Protein AF-A0A091C0H1-F1 (afdb_monomer)

InterPro domains:
  IPR000281 Helix-turn-helix protein RpiR [PF01418] (1-72)
  IPR000281 Helix-turn-helix protein RpiR [PS51071] (1-77)
  IPR009057 Homedomain-like superfamily [SSF46689] (1-72)
  IPR035472 RpiR-like, SIS domain [cd05013] (116-172)
  IPR036388 Winged helix-like DNA-binding domain superfamily [G3DSA:1.10.10.10] (1-74)
  IPR046348 SIS domain superfamily [SSF53697] (95-166)
  IPR047640 HTH-type transcriptional regulator RpiR-like [PTHR30514] (1-173)

pLDDT: mean 91.97, std 4.8, range [71.25, 97.88]

Sequence (180 aa):
MNILFTIQHQRNKLPKAERKLAGWILEQPQKVIYMSAKALSEASNTSPATVVRLCYSLGLEGFTDLKLKLSASQPAIEGNLYTDIDPDESIQTMKQKLLLKMTDGLEKNGEKLEVEAVEKVVHLLESTDSIFTYGIGASGIVADDFAQKFLRIGKKVIYSKDYHLLTTAIVTNEAPAWVF

Structure (mmCIF, N/CA/C/O backbone):
data_AF-A0A091C0H1-F1
#
_entry.id   AF-A0A091C0H1-F1
#
loop_
_atom_site.group_PDB
_atom_site.id
_atom_site.type_symbol
_atom_site.label_atom_id
_atom_site.label_alt_id
_atom_site.label_comp_id
_atom_site.label_asym_id
_atom_site.label_entity_id
_atom_site.label_seq_id
_atom_site.pdbx_PDB_ins_code
_atom_site.Cartn_x
_atom_site.Cartn_y
_atom_site.Cartn_z
_atom_site.occupancy
_atom_site.B_iso_or_equiv
_atom_site.auth_seq_id
_atom_site.auth_comp_id
_atom_site.auth_asym_id
_atom_site.auth_atom_id
_atom_site.pdbx_PDB_model_num
ATOM 1 N N . MET A 1 1 ? -9.881 -7.524 0.308 1.00 71.25 1 MET A N 1
ATOM 2 C CA . MET A 1 1 ? -9.714 -6.263 1.084 1.00 71.25 1 MET A CA 1
ATOM 3 C C . MET A 1 1 ? -10.135 -6.378 2.554 1.00 71.25 1 MET A C 1
ATOM 5 O O . MET A 1 1 ? -11.316 -6.539 2.853 1.00 71.25 1 MET A O 1
ATOM 9 N N . ASN A 1 2 ? -9.196 -6.159 3.477 1.00 84.94 2 ASN A N 1
ATOM 10 C CA . ASN A 1 2 ? -9.464 -5.946 4.902 1.00 84.94 2 ASN A CA 1
ATOM 11 C C . ASN A 1 2 ? -9.736 -4.452 5.183 1.00 84.94 2 ASN A C 1
ATOM 13 O O . ASN A 1 2 ? -8.891 -3.580 4.945 1.00 84.94 2 ASN A O 1
ATOM 17 N N . ILE A 1 3 ? -10.933 -4.146 5.693 1.00 91.56 3 ILE A N 1
ATOM 18 C CA . ILE A 1 3 ? -11.405 -2.767 5.896 1.00 91.56 3 ILE A CA 1
ATOM 19 C C . ILE A 1 3 ? -10.617 -2.012 6.974 1.00 91.56 3 ILE A C 1
ATOM 21 O O . ILE A 1 3 ? -10.490 -0.791 6.898 1.00 91.56 3 ILE A O 1
ATOM 25 N N . LEU A 1 4 ? -10.021 -2.710 7.943 1.00 92.88 4 LEU A N 1
ATOM 26 C CA . LEU A 1 4 ? -9.275 -2.073 9.033 1.00 92.88 4 LEU A CA 1
ATOM 27 C C . LEU A 1 4 ? -7.994 -1.418 8.527 1.00 92.88 4 LEU A C 1
ATOM 29 O O . LEU A 1 4 ? -7.702 -0.286 8.909 1.00 92.88 4 LEU A O 1
ATOM 33 N N . PHE A 1 5 ? -7.290 -2.064 7.593 1.00 91.38 5 PHE A N 1
ATOM 34 C CA . PHE A 1 5 ? -6.132 -1.457 6.935 1.00 91.38 5 PHE A CA 1
ATOM 35 C C . PHE A 1 5 ? -6.523 -0.214 6.131 1.00 91.38 5 PHE A C 1
ATOM 37 O O . PHE A 1 5 ? -5.802 0.783 6.128 1.00 91.38 5 PHE A O 1
ATOM 44 N N . THR A 1 6 ? -7.686 -0.233 5.471 1.00 91.12 6 THR A N 1
ATOM 45 C CA . THR A 1 6 ? -8.194 0.938 4.740 1.00 91.12 6 THR A CA 1
ATOM 46 C C . THR A 1 6 ? -8.485 2.095 5.695 1.00 91.12 6 THR A C 1
ATOM 48 O O . THR A 1 6 ? -8.048 3.220 5.442 1.00 91.12 6 THR A O 1
ATOM 51 N N . ILE A 1 7 ? -9.141 1.818 6.828 1.00 93.94 7 ILE A N 1
ATOM 52 C CA . ILE A 1 7 ? -9.412 2.820 7.865 1.00 93.94 7 ILE A CA 1
ATOM 53 C C . ILE A 1 7 ? -8.099 3.386 8.424 1.00 93.94 7 ILE A C 1
ATOM 55 O O . ILE A 1 7 ? -7.962 4.605 8.494 1.00 93.94 7 ILE A O 1
ATOM 59 N N . GLN A 1 8 ? -7.114 2.545 8.764 1.00 91.81 8 GLN A N 1
ATOM 60 C CA . GLN A 1 8 ? -5.800 2.987 9.260 1.00 91.81 8 GLN A CA 1
ATOM 61 C C . GLN A 1 8 ? -5.085 3.907 8.265 1.00 91.81 8 GLN A C 1
ATOM 63 O O . GLN A 1 8 ? -4.666 5.006 8.633 1.00 91.81 8 GLN A O 1
ATOM 68 N N . HIS A 1 9 ? -4.990 3.492 7.000 1.00 89.75 9 HIS A N 1
ATOM 69 C CA . HIS A 1 9 ? -4.271 4.234 5.966 1.00 89.75 9 HIS A CA 1
ATOM 70 C C . HIS A 1 9 ? -4.926 5.587 5.643 1.00 89.75 9 HIS A C 1
ATOM 72 O O . HIS A 1 9 ? -4.243 6.583 5.397 1.00 89.75 9 HIS A O 1
ATOM 78 N N . GLN A 1 10 ? -6.260 5.651 5.643 1.00 92.56 10 GLN A N 1
ATOM 79 C CA . GLN A 1 10 ? -6.987 6.878 5.310 1.00 92.56 10 GLN A CA 1
ATOM 80 C C . GLN A 1 10 ? -7.226 7.796 6.516 1.00 92.56 10 GLN A C 1
ATOM 82 O O . GLN A 1 10 ? -7.479 8.984 6.318 1.00 92.56 10 GLN A O 1
ATOM 87 N N . ARG A 1 11 ? -7.092 7.302 7.757 1.00 93.06 11 ARG A N 1
ATOM 88 C CA . ARG A 1 11 ? -7.445 8.018 9.000 1.00 93.06 11 ARG A CA 1
ATOM 89 C C . ARG A 1 11 ? -6.951 9.463 9.045 1.00 93.06 11 ARG A C 1
ATOM 91 O O . ARG A 1 11 ? -7.699 10.377 9.390 1.00 93.06 11 ARG A O 1
ATOM 98 N N . ASN A 1 12 ? -5.690 9.680 8.679 1.00 91.25 12 ASN A N 1
ATOM 99 C CA . ASN A 1 12 ? -5.053 10.996 8.768 1.00 91.25 12 ASN A CA 1
ATOM 100 C C . ASN A 1 12 ? -5.543 11.977 7.690 1.00 91.25 12 ASN A C 1
ATOM 102 O O . ASN A 1 12 ? -5.408 13.185 7.865 1.00 91.25 12 ASN A O 1
ATOM 106 N N . LYS A 1 13 ? -6.160 11.473 6.616 1.00 94.12 13 LYS A N 1
ATOM 107 C CA . LYS A 1 13 ? -6.756 12.265 5.532 1.00 94.12 13 LYS A CA 1
ATOM 108 C C . LYS A 1 13 ? -8.230 12.606 5.790 1.00 94.12 13 LYS A C 1
ATOM 110 O O . LYS A 1 13 ? -8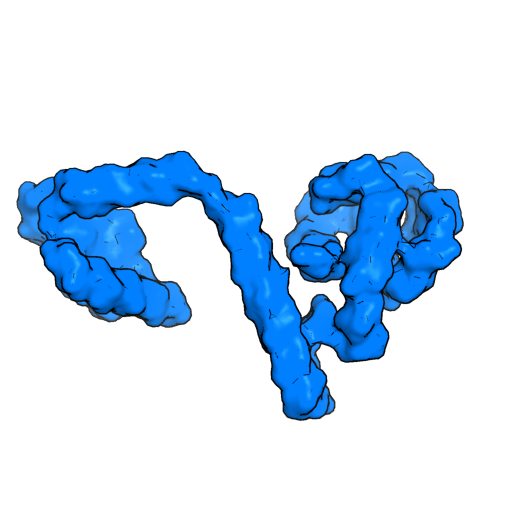.750 13.530 5.178 1.00 94.12 13 LYS A O 1
ATOM 115 N N . LEU A 1 14 ? -8.891 11.908 6.719 1.00 95.81 14 LEU A N 1
ATOM 116 C CA . LEU A 1 14 ? -10.306 12.127 7.040 1.00 95.81 14 LEU A CA 1
ATOM 117 C C . LEU A 1 14 ? -10.547 13.460 7.774 1.00 95.81 14 LEU A C 1
ATOM 119 O O . LEU A 1 14 ? -9.706 13.862 8.590 1.00 95.81 14 LEU A O 1
ATOM 123 N N . PRO A 1 15 ? -11.712 14.109 7.586 1.00 96.06 15 PRO A N 1
ATOM 124 C CA . PRO A 1 15 ? -12.161 15.232 8.411 1.00 96.06 15 PRO A CA 1
ATOM 125 C C . PRO A 1 15 ? -12.206 14.884 9.905 1.00 96.06 15 PRO A C 1
ATOM 127 O O . PRO A 1 15 ? -12.386 13.730 10.281 1.00 96.06 15 PRO A O 1
ATOM 130 N N . LYS A 1 16 ? -12.116 15.888 10.789 1.00 96.00 16 LYS A N 1
ATOM 131 C CA . LYS A 1 16 ? -12.000 15.696 12.253 1.00 96.00 16 LYS A CA 1
ATOM 132 C C . LYS A 1 16 ? -13.036 14.726 12.848 1.00 96.00 16 LYS A C 1
ATOM 134 O O . LYS A 1 16 ? -12.669 13.853 13.630 1.00 96.00 16 LYS A O 1
ATOM 139 N N . ALA A 1 17 ? -14.313 14.876 12.490 1.00 95.25 17 ALA A N 1
ATOM 140 C CA . ALA A 1 17 ? -15.393 14.042 13.026 1.00 95.25 17 ALA A CA 1
ATOM 141 C C . ALA A 1 17 ? -15.317 12.589 12.519 1.00 95.25 17 ALA A C 1
ATOM 143 O O . ALA A 1 17 ? -15.462 11.653 13.300 1.00 95.25 17 ALA A O 1
ATOM 144 N N . GLU A 1 18 ? -15.018 12.402 11.233 1.00 96.94 18 GLU A N 1
ATOM 145 C CA . GLU A 1 18 ? -14.831 11.084 10.616 1.00 96.94 18 GLU A CA 1
ATOM 146 C C . GLU A 1 18 ? -13.577 10.391 11.145 1.00 96.94 18 GLU A C 1
ATOM 148 O O . GLU A 1 18 ? -13.610 9.205 11.447 1.00 96.94 18 GLU A O 1
ATOM 153 N N . ARG A 1 19 ? -12.492 11.140 11.361 1.00 97.31 19 ARG A N 1
ATOM 154 C CA . ARG A 1 19 ? -11.257 10.645 11.976 1.00 97.31 19 ARG A CA 1
ATOM 155 C C . ARG A 1 19 ? -11.483 10.137 13.397 1.00 97.31 19 ARG A C 1
ATOM 157 O O . ARG A 1 19 ? -10.935 9.100 13.761 1.00 97.31 19 ARG A O 1
ATOM 164 N N . LYS A 1 20 ? -12.286 10.853 14.192 1.00 96.31 20 LYS A N 1
ATOM 165 C CA . LYS A 1 20 ? -12.667 10.432 15.549 1.00 96.31 20 LYS A CA 1
ATOM 166 C C . LYS A 1 20 ? -13.444 9.116 15.514 1.00 96.31 20 LYS A C 1
ATOM 168 O O . LYS A 1 20 ? -13.106 8.189 16.242 1.00 96.31 20 LYS A O 1
ATOM 173 N N . LEU A 1 21 ? -14.439 9.026 14.633 1.00 97.25 21 LEU A N 1
ATOM 174 C CA . LEU A 1 21 ? -15.215 7.806 14.435 1.00 97.25 21 LEU A CA 1
ATOM 175 C C . LEU A 1 21 ? -14.338 6.637 13.950 1.00 97.25 21 LEU A C 1
ATOM 177 O O . LEU A 1 21 ? -14.426 5.543 14.495 1.00 97.25 21 LEU A O 1
ATOM 181 N N . ALA A 1 22 ? -13.455 6.878 12.979 1.00 97.12 22 ALA A N 1
ATOM 182 C CA . ALA A 1 22 ? -12.489 5.902 12.484 1.00 97.12 22 ALA A CA 1
ATOM 183 C C . ALA A 1 22 ? -11.562 5.389 13.597 1.00 97.12 22 ALA A C 1
ATOM 185 O O . ALA A 1 22 ? -11.308 4.191 13.671 1.00 97.12 22 ALA A O 1
ATOM 186 N N . GLY A 1 23 ? -11.091 6.272 14.486 1.00 95.56 23 GLY A N 1
ATOM 187 C CA . GLY A 1 23 ? -10.309 5.888 15.665 1.00 95.56 23 GLY A CA 1
ATOM 188 C C . GLY A 1 23 ? -11.072 4.928 16.576 1.00 95.56 23 GLY A C 1
ATOM 189 O O . GLY A 1 23 ? -10.568 3.854 16.883 1.00 95.56 23 GLY A O 1
ATOM 190 N N . TRP A 1 24 ? -12.322 5.261 16.903 1.00 96.38 24 TRP A N 1
ATOM 191 C CA . TRP A 1 24 ? -13.170 4.406 17.737 1.00 96.38 24 TRP A CA 1
ATOM 192 C C . TRP A 1 24 ? -13.415 3.025 17.106 1.00 96.38 24 TRP A C 1
ATOM 194 O O . TRP A 1 24 ? -13.352 2.007 17.790 1.00 96.38 24 TRP A O 1
ATOM 204 N N . ILE A 1 25 ? -13.643 2.972 15.786 1.00 96.00 25 ILE A N 1
ATOM 205 C CA . ILE A 1 25 ? -13.803 1.705 15.054 1.00 96.00 25 ILE A CA 1
ATOM 206 C C . ILE A 1 25 ? -12.532 0.851 15.140 1.00 96.00 25 ILE A C 1
ATOM 208 O O . ILE A 1 25 ? -12.642 -0.353 15.330 1.00 96.00 25 ILE A O 1
ATOM 212 N N . LEU A 1 26 ? -11.340 1.446 15.019 1.00 93.69 26 LEU A N 1
ATOM 213 C CA . LEU A 1 26 ? -10.068 0.713 15.110 1.00 93.69 26 LEU A CA 1
ATOM 214 C C . LEU A 1 26 ? -9.779 0.184 16.520 1.00 93.69 26 LEU A C 1
ATOM 216 O O . LEU A 1 26 ? -9.158 -0.869 16.656 1.00 93.69 26 LEU A O 1
ATOM 220 N N . GLU A 1 27 ? -10.231 0.899 17.550 1.00 92.94 27 GLU A N 1
ATOM 221 C CA . GLU A 1 27 ? -10.105 0.484 18.950 1.00 92.94 27 GLU A CA 1
ATOM 222 C C . GLU A 1 27 ? -11.096 -0.624 19.323 1.00 92.94 27 GLU A C 1
ATOM 224 O O . GLU A 1 27 ? -10.793 -1.461 20.171 1.00 92.94 27 GLU A O 1
ATOM 229 N N . GLN A 1 28 ? -12.298 -0.623 18.735 1.00 92.69 28 GLN A N 1
ATOM 230 C CA . GLN A 1 28 ? -13.393 -1.525 19.112 1.00 92.69 28 GLN A CA 1
ATOM 231 C C . GLN A 1 28 ? -14.092 -2.187 17.902 1.00 92.69 28 GLN A C 1
ATOM 233 O O . GLN A 1 28 ? -15.328 -2.203 17.847 1.00 92.69 28 GLN A O 1
ATOM 238 N N . PRO A 1 29 ? -13.365 -2.787 16.937 1.00 92.75 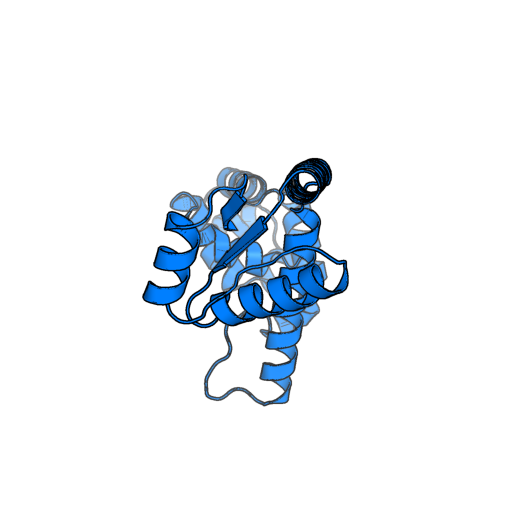29 PRO A N 1
ATOM 239 C CA . PRO A 1 29 ? -13.961 -3.249 15.678 1.00 92.75 29 PRO A CA 1
ATOM 240 C C . PRO A 1 29 ? -14.964 -4.394 15.867 1.00 92.75 29 PRO A C 1
ATOM 242 O O . PRO A 1 29 ? -15.993 -4.415 15.194 1.00 92.75 29 PRO A O 1
ATOM 245 N N . GLN A 1 30 ? -14.729 -5.283 16.844 1.00 91.62 30 GLN A N 1
ATOM 246 C CA . GLN A 1 30 ? -15.666 -6.345 17.253 1.00 91.62 30 GLN A CA 1
ATOM 247 C C . GLN A 1 30 ? -17.055 -5.793 17.601 1.00 91.62 30 GLN A C 1
ATOM 249 O O . GLN A 1 30 ? -18.077 -6.341 17.197 1.00 91.62 30 GLN A O 1
ATOM 254 N N . LYS A 1 31 ? -17.110 -4.685 18.354 1.00 93.75 31 LYS A N 1
ATOM 255 C CA . LYS A 1 31 ? -18.379 -4.118 18.834 1.00 93.75 31 LYS A CA 1
ATOM 256 C C . LYS A 1 31 ? -19.197 -3.541 17.687 1.00 93.75 31 LYS A C 1
ATOM 258 O O . LYS A 1 31 ? -20.413 -3.704 17.669 1.00 93.75 31 LYS A O 1
ATOM 263 N N . VAL A 1 32 ? -18.533 -2.913 16.715 1.00 95.19 32 VAL A N 1
ATOM 264 C CA . VAL A 1 32 ? -19.179 -2.241 15.575 1.00 95.19 32 VAL A CA 1
ATOM 265 C C . VAL A 1 32 ? -20.088 -3.192 14.792 1.00 95.19 32 VAL A C 1
ATOM 267 O O . VAL A 1 32 ? -21.167 -2.783 14.365 1.00 95.19 32 VAL A O 1
ATOM 270 N N . ILE A 1 33 ? -19.698 -4.463 14.658 1.00 93.44 33 ILE A N 1
ATOM 271 C CA . ILE A 1 33 ? -20.456 -5.499 13.937 1.00 93.44 33 ILE A CA 1
ATOM 272 C C . ILE A 1 33 ? -21.886 -5.635 14.492 1.00 93.44 33 ILE A C 1
ATOM 274 O O . ILE A 1 33 ? -22.848 -5.802 13.735 1.00 93.44 33 ILE A O 1
ATOM 278 N N . TYR A 1 34 ? -22.056 -5.467 15.802 1.00 93.81 34 TYR A N 1
ATOM 279 C CA . TYR A 1 34 ? -23.332 -5.639 16.500 1.00 93.81 34 TYR A CA 1
ATOM 280 C C . TYR A 1 34 ? -24.072 -4.322 16.778 1.00 93.81 34 TYR A C 1
ATOM 282 O O . TYR A 1 34 ? -25.176 -4.337 17.318 1.00 93.81 34 TYR A O 1
ATOM 290 N N . MET A 1 35 ? -23.508 -3.174 16.397 1.00 95.88 35 MET A N 1
ATOM 291 C CA . MET A 1 35 ? -24.102 -1.860 16.655 1.00 95.88 35 MET A CA 1
ATOM 292 C C . MET A 1 35 ? -25.007 -1.385 15.514 1.00 95.88 35 MET A C 1
ATOM 294 O O . MET A 1 35 ? -24.868 -1.781 14.355 1.00 95.88 35 MET A O 1
ATOM 298 N N . SER A 1 36 ? -25.928 -0.477 15.843 1.00 96.38 36 SER A N 1
ATOM 299 C CA . SER A 1 36 ? -26.615 0.367 14.861 1.00 96.38 36 SER A CA 1
ATOM 300 C C . SER A 1 36 ? -25.788 1.622 14.559 1.00 96.38 36 SER A C 1
ATOM 302 O O . SER A 1 36 ? -24.955 2.032 15.370 1.00 96.38 36 SER A O 1
ATOM 304 N N . ALA A 1 37 ? -26.050 2.288 13.428 1.00 95.44 37 ALA A N 1
ATOM 305 C CA . ALA A 1 37 ? -25.379 3.550 13.095 1.00 95.44 37 ALA A CA 1
ATOM 306 C C . ALA A 1 37 ? -25.596 4.623 14.181 1.00 95.44 37 ALA A C 1
ATOM 308 O O . ALA A 1 37 ? -24.686 5.390 14.489 1.00 95.44 37 ALA A O 1
ATOM 309 N N . LYS A 1 38 ? -26.782 4.635 14.808 1.00 96.75 38 LYS A N 1
ATOM 310 C CA . LYS A 1 38 ? -27.094 5.516 15.938 1.00 96.75 38 LYS A CA 1
ATOM 311 C C . LYS A 1 38 ? -26.207 5.202 17.146 1.00 96.75 38 LYS A C 1
ATOM 313 O O . LYS A 1 38 ? -25.499 6.092 17.607 1.00 96.75 38 LYS A O 1
ATOM 318 N N . ALA A 1 39 ? -26.171 3.943 17.584 1.00 97.12 39 ALA A N 1
ATOM 319 C CA . ALA A 1 39 ? -25.356 3.528 18.725 1.00 97.12 39 ALA A CA 1
ATOM 320 C C . ALA A 1 39 ? -23.861 3.808 18.494 1.00 97.12 39 ALA A C 1
ATOM 322 O O . ALA A 1 39 ? -23.163 4.268 19.393 1.00 97.12 39 ALA A O 1
ATOM 323 N N . LEU A 1 40 ? -23.363 3.573 17.275 1.00 97.25 40 LEU A N 1
ATOM 324 C CA . LEU A 1 40 ? -21.977 3.873 16.915 1.00 97.25 40 LEU A CA 1
ATOM 325 C C . LEU A 1 40 ? -21.690 5.379 16.961 1.00 97.25 40 LEU A C 1
ATOM 327 O O . LEU A 1 40 ? -20.642 5.802 17.456 1.00 97.25 40 LEU A O 1
ATOM 331 N N . SER A 1 41 ? -22.616 6.204 16.468 1.00 96.50 41 SER A N 1
ATOM 332 C CA . SER A 1 41 ? -22.464 7.657 16.537 1.00 96.50 41 SER A CA 1
ATOM 333 C C . SER A 1 41 ? -22.443 8.167 17.979 1.00 96.50 41 SER A C 1
ATOM 335 O O . SER A 1 41 ? -21.602 8.994 18.315 1.00 96.50 41 SER A O 1
ATOM 337 N N . GLU A 1 42 ? -23.274 7.606 18.857 1.00 96.75 42 GLU A N 1
ATOM 338 C CA . GLU A 1 42 ? -23.301 7.948 20.282 1.00 96.75 42 GLU A CA 1
ATOM 339 C C . GLU A 1 42 ? -21.997 7.530 20.976 1.00 96.75 42 GLU A C 1
ATOM 341 O O . GLU A 1 42 ? -21.354 8.354 21.625 1.00 96.75 42 GLU A O 1
ATOM 346 N N . ALA A 1 43 ? -21.542 6.291 20.763 1.00 95.81 43 ALA A N 1
ATOM 347 C CA . ALA A 1 43 ? -20.320 5.767 21.377 1.00 95.81 43 ALA A CA 1
ATOM 348 C C . ALA A 1 43 ? -19.048 6.506 20.927 1.00 95.81 43 ALA A C 1
ATOM 350 O O . ALA A 1 43 ? -18.128 6.714 21.717 1.00 95.81 43 ALA A O 1
ATOM 351 N N . SER A 1 44 ? -19.008 6.947 19.668 1.00 94.94 44 SER A N 1
ATOM 352 C CA . SER A 1 44 ? -17.919 7.772 19.130 1.00 94.94 44 SER A CA 1
ATOM 353 C C . SER A 1 44 ? -18.098 9.271 19.409 1.00 94.94 44 SER A C 1
ATOM 355 O O . SER A 1 44 ? -17.219 10.071 19.071 1.00 94.94 44 SER A O 1
ATOM 357 N N . ASN A 1 45 ? -19.213 9.676 20.030 1.00 95.50 45 ASN A N 1
ATOM 358 C CA . ASN A 1 45 ? -19.608 11.066 20.249 1.00 95.50 45 ASN A CA 1
ATOM 359 C C . ASN A 1 45 ? -19.492 11.884 18.940 1.00 95.50 45 ASN A C 1
ATOM 361 O O . ASN A 1 45 ? -18.705 12.833 18.817 1.00 95.50 45 ASN A O 1
ATOM 365 N N . THR A 1 46 ? -20.224 11.402 17.935 1.00 96.31 46 THR A N 1
ATOM 366 C CA . THR A 1 46 ? -20.435 11.964 16.596 1.00 96.31 46 THR A CA 1
ATOM 367 C C . THR A 1 46 ? -21.932 11.894 16.241 1.00 96.31 46 THR A C 1
ATOM 369 O O . THR A 1 46 ? -22.770 11.660 17.107 1.00 96.31 46 THR A O 1
ATOM 372 N N . SER A 1 47 ? -22.303 12.129 14.977 1.00 96.56 47 SER A N 1
ATOM 373 C CA . SER A 1 47 ? -23.698 12.064 14.512 1.00 96.56 47 SER A CA 1
ATOM 374 C C . SER A 1 47 ? -23.937 10.886 13.557 1.00 96.56 47 SER A C 1
ATOM 376 O O . SER A 1 47 ? -23.001 10.478 12.863 1.00 96.56 47 SER A O 1
ATOM 378 N N . PRO A 1 48 ? -25.176 10.373 13.421 1.00 96.00 48 PRO A N 1
ATOM 379 C CA . PRO A 1 48 ? -25.492 9.321 12.448 1.00 96.00 48 PRO A CA 1
ATOM 380 C C . PRO A 1 48 ? -25.098 9.692 11.008 1.00 96.00 48 PRO A C 1
ATOM 382 O O . PRO A 1 48 ? -24.575 8.865 10.266 1.00 96.00 48 PRO A O 1
ATOM 385 N N . ALA A 1 49 ? -25.246 10.968 10.637 1.00 96.12 49 ALA A N 1
ATOM 386 C CA . ALA A 1 49 ? -24.788 11.488 9.348 1.00 96.12 49 ALA A CA 1
ATOM 387 C C . ALA A 1 49 ? -23.262 11.383 9.169 1.00 96.12 49 ALA A C 1
ATOM 389 O O . ALA A 1 49 ? -22.774 11.217 8.057 1.00 96.12 49 ALA A O 1
ATOM 390 N N . THR A 1 50 ? -22.486 11.469 10.252 1.00 97.25 50 THR A N 1
ATOM 391 C CA . THR A 1 50 ? -21.028 11.274 10.215 1.00 97.25 50 THR A CA 1
ATOM 392 C C . THR A 1 50 ? -20.662 9.813 9.966 1.00 97.25 50 THR A C 1
ATOM 394 O O . THR A 1 50 ? -19.713 9.560 9.233 1.00 97.25 50 THR A O 1
ATOM 397 N N . VAL A 1 51 ? -21.437 8.858 10.494 1.00 97.50 51 VAL A N 1
ATOM 398 C CA . VAL A 1 51 ? -21.242 7.425 10.211 1.00 97.50 51 VAL A CA 1
ATOM 399 C C . VAL A 1 51 ? -21.421 7.133 8.728 1.00 97.50 51 VAL A C 1
ATOM 401 O O . VAL A 1 51 ? -20.566 6.497 8.117 1.00 97.50 51 VAL A O 1
ATOM 404 N N . VAL A 1 52 ? -22.495 7.653 8.134 1.00 96.38 52 VAL A N 1
ATOM 405 C CA . VAL A 1 52 ? -22.763 7.486 6.701 1.00 96.38 52 VAL A CA 1
ATOM 406 C C . VAL A 1 52 ? -21.673 8.149 5.854 1.00 96.38 52 VAL A C 1
ATOM 408 O O . VAL A 1 52 ? -21.141 7.512 4.950 1.00 96.38 52 VAL A O 1
ATOM 411 N N . ARG A 1 53 ? -21.281 9.390 6.177 1.00 96.62 53 ARG A N 1
ATOM 412 C CA . ARG A 1 53 ? -20.198 10.084 5.459 1.00 96.62 53 ARG A CA 1
ATOM 413 C C . ARG A 1 53 ? -18.872 9.339 5.537 1.00 96.62 53 ARG A C 1
ATOM 415 O O . ARG A 1 53 ? -18.242 9.174 4.504 1.00 96.62 53 ARG A O 1
ATOM 422 N N . LEU A 1 54 ? -18.493 8.828 6.712 1.00 97.88 54 LEU A N 1
ATOM 423 C CA . LEU A 1 54 ? -17.282 8.019 6.846 1.00 97.88 54 LEU A CA 1
ATOM 424 C C . LEU A 1 54 ? -17.318 6.801 5.914 1.00 97.88 54 LEU A C 1
ATOM 426 O O . LEU A 1 54 ? -16.307 6.504 5.289 1.00 97.88 54 LEU A O 1
ATOM 430 N N . CYS A 1 55 ? -18.455 6.105 5.807 1.00 96.94 55 CYS A N 1
ATOM 431 C CA . CYS A 1 55 ? -18.571 4.947 4.917 1.00 96.94 55 CYS A CA 1
ATOM 432 C C . CYS A 1 55 ? -18.247 5.337 3.468 1.00 96.94 55 CYS A C 1
ATOM 434 O O . CYS A 1 55 ? -17.396 4.704 2.850 1.00 96.94 55 CYS A O 1
ATOM 436 N N . TYR A 1 56 ? -18.826 6.431 2.971 1.00 95.75 56 TYR A N 1
ATOM 437 C CA . TYR A 1 56 ? -18.525 6.928 1.627 1.00 95.75 56 TYR A CA 1
ATOM 438 C C . TYR A 1 56 ? -17.079 7.407 1.472 1.00 95.75 56 TYR A C 1
ATOM 440 O O . TYR A 1 56 ? -16.443 7.091 0.471 1.00 95.75 56 TYR A O 1
ATOM 448 N N . SER A 1 57 ? -16.521 8.100 2.471 1.00 95.56 57 SER A N 1
ATOM 449 C CA . SER A 1 57 ? -15.107 8.501 2.473 1.00 95.56 57 SER A CA 1
ATOM 450 C C . SER A 1 57 ? -14.160 7.301 2.362 1.00 95.56 57 SER A C 1
ATOM 452 O O . SER A 1 57 ? -13.090 7.421 1.774 1.00 95.56 57 SER A O 1
ATOM 454 N N . LEU A 1 58 ? -14.558 6.141 2.896 1.00 93.94 58 LEU A N 1
ATOM 455 C CA . LEU A 1 58 ? -13.817 4.879 2.815 1.00 93.94 58 LEU A CA 1
ATOM 456 C C . LEU A 1 58 ? -14.088 4.086 1.521 1.00 93.94 58 LEU A C 1
ATOM 458 O O . LEU A 1 58 ? -13.524 3.003 1.360 1.00 93.94 58 LEU A O 1
ATOM 462 N N . GLY A 1 59 ? -14.930 4.598 0.616 1.00 92.12 59 GLY A N 1
ATOM 463 C CA . GLY A 1 59 ? -15.321 3.923 -0.626 1.00 92.12 59 GLY A CA 1
ATOM 464 C C . GLY A 1 59 ? -16.357 2.811 -0.437 1.00 92.12 59 GLY A C 1
ATOM 465 O O . GLY A 1 59 ? -16.390 1.873 -1.225 1.00 92.12 59 GLY A O 1
ATOM 466 N N . LEU A 1 60 ? -17.160 2.879 0.627 1.00 95.00 60 LEU A N 1
ATOM 467 C CA . LEU A 1 60 ? -18.218 1.914 0.933 1.00 95.00 60 LEU A CA 1
ATOM 468 C C . LEU A 1 60 ? -19.587 2.437 0.504 1.00 95.00 60 LEU A C 1
ATOM 470 O O . LEU A 1 60 ? -19.823 3.645 0.479 1.00 95.00 60 LEU A O 1
ATOM 474 N N . GLU A 1 61 ? -20.527 1.521 0.286 1.00 93.94 61 GLU A N 1
ATOM 475 C CA . GLU A 1 61 ? -21.911 1.862 -0.083 1.00 93.94 61 GLU A CA 1
ATOM 476 C C . GLU A 1 61 ? -22.758 2.329 1.115 1.00 93.94 61 GLU A C 1
ATOM 478 O O . GLU A 1 61 ? -23.843 2.886 0.958 1.00 93.94 61 GLU A O 1
ATOM 483 N N . GLY A 1 62 ? -22.274 2.110 2.341 1.00 95.38 62 GLY A N 1
ATOM 484 C CA . GLY A 1 62 ? -22.945 2.546 3.560 1.00 95.38 62 GLY A CA 1
ATOM 485 C C . GLY A 1 62 ? -22.553 1.736 4.793 1.00 95.38 62 GLY A C 1
ATOM 486 O O . GLY A 1 62 ? -21.611 0.944 4.785 1.00 95.38 62 GLY A O 1
ATOM 487 N N . PHE A 1 63 ? -23.305 1.924 5.883 1.00 96.12 63 PHE A N 1
ATOM 488 C CA . PHE A 1 63 ? -22.986 1.301 7.173 1.00 96.12 63 PHE A CA 1
ATOM 489 C C . PHE A 1 63 ? -23.157 -0.227 7.174 1.00 96.12 63 PHE A C 1
ATOM 491 O O . PHE A 1 63 ? -22.416 -0.936 7.853 1.00 96.12 63 PHE A O 1
ATOM 498 N N . THR A 1 64 ? -24.106 -0.752 6.397 1.00 95.38 64 THR A N 1
ATOM 499 C CA . THR A 1 64 ? -24.290 -2.203 6.249 1.00 95.38 64 THR A CA 1
ATOM 500 C C . THR A 1 64 ? -23.084 -2.851 5.568 1.00 95.38 64 THR A C 1
ATOM 502 O O . THR A 1 64 ? -22.611 -3.881 6.041 1.00 95.38 64 THR A O 1
ATOM 505 N N . ASP A 1 65 ? -22.542 -2.220 4.523 1.00 95.75 65 ASP A N 1
ATOM 506 C CA . ASP A 1 65 ? -21.328 -2.687 3.842 1.00 95.75 65 ASP A CA 1
ATOM 507 C C . ASP A 1 65 ? -20.108 -2.635 4.782 1.00 95.75 65 ASP A C 1
ATOM 509 O O . ASP A 1 65 ? -19.362 -3.608 4.899 1.00 95.75 65 ASP A O 1
ATOM 513 N N . LEU A 1 66 ? -19.973 -1.568 5.585 1.00 95.94 66 LEU A N 1
ATOM 514 C CA . LEU A 1 66 ? -18.953 -1.506 6.642 1.00 95.94 66 LEU A CA 1
ATOM 515 C C . LEU A 1 66 ? -19.041 -2.709 7.595 1.00 95.94 66 LEU A C 1
ATOM 517 O O . LEU A 1 66 ? -18.029 -3.358 7.865 1.00 95.94 66 LEU A O 1
ATOM 521 N N . LYS A 1 67 ? -20.241 -3.030 8.091 1.00 95.44 67 LYS A N 1
ATOM 522 C CA . LYS A 1 67 ? -20.452 -4.190 8.968 1.00 95.44 67 LYS A CA 1
ATOM 523 C C . LYS A 1 67 ? -20.100 -5.510 8.287 1.00 95.44 67 LYS A C 1
ATOM 525 O O . LYS A 1 67 ? -19.493 -6.367 8.927 1.00 95.44 67 LYS A O 1
ATOM 530 N N . LEU A 1 68 ? -20.465 -5.677 7.017 1.00 94.81 68 LEU A N 1
ATOM 531 C CA . LEU A 1 68 ? -20.165 -6.883 6.249 1.00 94.81 68 LEU A CA 1
ATOM 532 C C . LEU A 1 68 ? -18.651 -7.082 6.112 1.00 94.81 68 LEU A C 1
ATOM 534 O O . LEU A 1 68 ? -18.140 -8.151 6.441 1.00 94.81 68 LEU A O 1
ATOM 538 N N . LYS A 1 69 ? -17.914 -6.035 5.717 1.00 93.88 69 LYS A N 1
ATOM 539 C CA . LYS A 1 69 ? -16.450 -6.102 5.584 1.00 93.88 69 LYS A CA 1
ATOM 540 C C . LYS A 1 69 ? -15.739 -6.305 6.927 1.00 93.88 69 LYS A C 1
ATOM 542 O O . LYS A 1 69 ? -14.730 -7.010 6.979 1.00 93.88 69 LYS A O 1
ATOM 547 N N . LEU A 1 70 ? -16.257 -5.730 8.016 1.00 93.50 70 LEU A N 1
ATOM 548 C CA . LEU A 1 70 ? -15.749 -5.989 9.371 1.00 93.50 70 LEU A CA 1
ATOM 549 C C . LEU A 1 70 ? -15.984 -7.443 9.792 1.00 93.50 70 LEU A C 1
ATOM 551 O O . LEU A 1 70 ? -15.065 -8.074 10.303 1.00 93.50 70 LEU A O 1
ATOM 555 N N . SER A 1 71 ? -17.165 -7.992 9.503 1.00 92.56 71 SER A N 1
ATOM 556 C CA . SER A 1 71 ? -17.497 -9.397 9.787 1.00 92.56 71 SER A CA 1
ATOM 557 C C . SER A 1 71 ? -16.606 -10.357 8.995 1.00 92.56 71 SER A C 1
ATOM 559 O O . SER A 1 71 ? -16.092 -11.324 9.544 1.00 92.56 71 SER A O 1
ATOM 561 N N . ALA A 1 72 ? -16.333 -10.058 7.721 1.00 89.62 72 ALA A N 1
ATOM 562 C CA . ALA A 1 72 ? -15.386 -10.829 6.912 1.00 89.62 72 ALA A CA 1
ATOM 563 C C . ALA A 1 72 ? -13.944 -10.763 7.456 1.00 89.62 72 ALA A C 1
ATOM 565 O O . ALA A 1 72 ? -13.156 -11.683 7.253 1.00 89.62 72 ALA A O 1
ATOM 566 N N . SER A 1 73 ? -13.604 -9.692 8.179 1.00 87.00 73 SER A N 1
ATOM 567 C CA . SER A 1 73 ? -12.292 -9.494 8.809 1.00 87.00 73 SER A CA 1
ATOM 568 C C . SER A 1 73 ? -12.221 -10.049 10.240 1.00 87.00 73 SER A C 1
ATOM 570 O O . SER A 1 73 ? -11.200 -9.881 10.905 1.00 87.00 73 SER A O 1
ATOM 572 N N . GLN A 1 74 ? -13.272 -10.715 10.731 1.00 86.00 74 GLN A N 1
ATOM 573 C CA . GLN A 1 74 ? -13.387 -11.169 12.119 1.00 86.00 74 GLN A CA 1
ATOM 574 C C . GLN A 1 74 ? -12.220 -12.053 12.601 1.00 86.00 74 GLN A C 1
ATOM 576 O O . GLN A 1 74 ? -11.677 -11.740 13.661 1.00 86.00 74 GLN A O 1
ATOM 581 N N . PRO A 1 75 ? -11.726 -13.053 11.842 1.00 83.31 75 PRO A N 1
ATOM 582 C CA . PRO A 1 75 ? -10.567 -13.840 12.278 1.00 83.31 75 PRO A CA 1
ATOM 583 C C . PRO A 1 75 ? -9.311 -12.983 12.493 1.00 83.31 75 PRO A C 1
ATOM 585 O O . PRO A 1 75 ? -8.553 -13.188 13.440 1.00 83.31 75 PRO A O 1
ATOM 588 N N . ALA A 1 76 ? -9.105 -11.977 11.636 1.00 80.81 76 ALA A N 1
ATOM 589 C CA . ALA A 1 76 ? -8.006 -11.031 11.787 1.00 80.81 76 ALA A CA 1
ATOM 590 C C . ALA A 1 76 ? -8.211 -10.103 12.990 1.00 80.81 76 ALA A C 1
ATOM 592 O O . ALA A 1 76 ? -7.236 -9.719 13.630 1.00 80.81 76 ALA A O 1
ATOM 593 N N . ILE A 1 77 ? -9.459 -9.752 13.308 1.00 82.44 77 ILE A N 1
ATOM 594 C CA . ILE A 1 77 ? -9.790 -8.950 14.485 1.00 82.44 77 ILE A CA 1
ATOM 595 C C . ILE A 1 77 ? -9.507 -9.726 15.775 1.00 82.44 77 ILE A C 1
ATOM 597 O O . ILE A 1 77 ? -8.874 -9.188 16.678 1.00 82.44 77 ILE A O 1
ATOM 601 N N . GLU A 1 78 ? -9.959 -10.977 15.865 1.00 82.69 78 GLU A N 1
ATOM 602 C CA . GLU A 1 78 ? -9.785 -11.830 17.050 1.00 82.69 78 GLU A CA 1
ATOM 603 C C . GLU A 1 78 ? -8.311 -12.094 17.355 1.00 82.69 78 GLU A C 1
ATOM 605 O O . GLU A 1 78 ? -7.904 -12.049 18.513 1.00 82.69 78 GLU A O 1
ATOM 610 N N . GLY A 1 79 ? -7.495 -12.292 16.317 1.00 80.38 79 GLY A N 1
ATOM 611 C CA . GLY A 1 79 ? -6.047 -12.446 16.457 1.00 80.38 79 GLY A CA 1
ATOM 612 C C . GLY A 1 79 ? -5.259 -11.135 16.547 1.00 80.38 79 GLY A C 1
ATOM 613 O O . GLY A 1 79 ? -4.033 -11.191 16.545 1.00 80.38 79 GLY A O 1
ATOM 614 N N . ASN A 1 80 ? -5.919 -9.967 16.563 1.00 82.56 80 ASN A N 1
ATOM 615 C CA . ASN A 1 80 ? -5.277 -8.647 16.480 1.00 82.56 80 ASN A CA 1
ATOM 616 C C . ASN A 1 80 ? -4.251 -8.540 15.327 1.00 82.56 80 ASN A C 1
ATOM 618 O O . ASN A 1 80 ? -3.190 -7.935 15.453 1.00 82.56 80 ASN A O 1
ATOM 622 N N . LEU A 1 81 ? -4.541 -9.167 14.184 1.00 86.12 81 LEU A N 1
ATOM 623 C CA . LEU A 1 81 ? -3.596 -9.332 13.072 1.00 86.12 81 LEU A CA 1
ATOM 624 C C . LEU A 1 81 ? -3.508 -8.104 12.150 1.00 86.12 81 LEU A C 1
ATOM 626 O O . LEU A 1 81 ? -2.686 -8.062 11.238 1.00 86.12 81 LEU A O 1
ATOM 630 N N . TYR A 1 82 ? -4.368 -7.110 12.359 1.00 82.81 82 TYR A N 1
ATOM 631 C CA . TYR A 1 82 ? -4.470 -5.903 11.536 1.00 82.81 82 TYR A CA 1
ATOM 632 C C . TYR A 1 82 ? -3.619 -4.732 12.063 1.00 82.81 82 TYR A C 1
ATOM 634 O O . TYR A 1 82 ? -3.696 -3.621 11.539 1.00 82.81 82 TYR A O 1
ATOM 642 N N . THR A 1 83 ? -2.833 -4.944 13.116 1.00 85.88 83 THR A N 1
ATOM 643 C CA . THR A 1 83 ? -1.906 -3.954 13.681 1.00 85.88 83 THR A CA 1
ATOM 644 C C . THR A 1 83 ? -0.479 -4.166 13.170 1.00 85.88 83 THR A C 1
ATOM 646 O O . THR A 1 83 ? -0.187 -5.109 12.424 1.00 85.88 83 THR A O 1
ATOM 649 N N . ASP A 1 84 ? 0.423 -3.249 13.520 1.00 86.44 84 ASP A N 1
ATOM 650 C CA . ASP A 1 84 ? 1.855 -3.445 13.303 1.00 86.44 84 ASP A CA 1
ATOM 651 C C . ASP A 1 84 ? 2.416 -4.568 14.173 1.00 86.44 84 ASP A C 1
ATOM 653 O O . ASP A 1 84 ? 1.744 -5.063 15.073 1.00 86.44 84 ASP A O 1
ATOM 657 N N . ILE A 1 85 ? 3.606 -5.049 13.813 1.00 88.88 85 ILE A N 1
ATOM 658 C CA . ILE A 1 85 ? 4.281 -6.103 14.568 1.00 88.88 85 ILE A CA 1
ATOM 659 C C . ILE A 1 85 ? 4.933 -5.451 15.782 1.00 88.88 85 ILE A C 1
ATOM 661 O O . ILE A 1 85 ? 5.764 -4.557 15.606 1.00 88.88 85 ILE A O 1
ATOM 665 N N . ASP A 1 86 ? 4.563 -5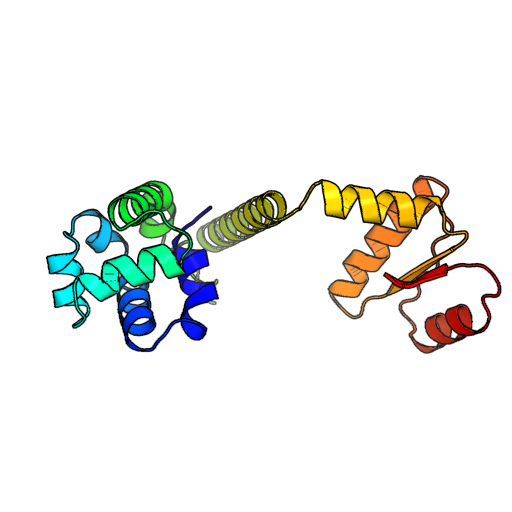.898 16.979 1.00 89.50 86 ASP A N 1
ATOM 666 C CA . ASP A 1 86 ? 5.166 -5.419 18.224 1.00 89.50 86 ASP A CA 1
ATOM 667 C C . ASP A 1 86 ? 6.414 -6.258 18.584 1.00 89.50 86 ASP A C 1
ATOM 669 O O . ASP A 1 86 ? 6.487 -7.436 18.220 1.00 89.50 86 ASP A O 1
ATOM 673 N N . PRO A 1 87 ? 7.409 -5.689 19.299 1.00 86.88 87 PRO A N 1
ATOM 674 C CA . PRO A 1 87 ? 8.678 -6.372 19.588 1.00 86.88 87 PRO A CA 1
ATOM 675 C C . PRO A 1 87 ? 8.548 -7.714 20.323 1.00 86.88 87 PRO A C 1
ATOM 677 O O . PRO A 1 87 ? 9.379 -8.597 20.124 1.00 86.88 87 PRO A O 1
ATOM 680 N N . ASP A 1 88 ? 7.507 -7.872 21.143 1.00 90.62 88 ASP A N 1
ATOM 681 C CA . ASP A 1 88 ? 7.317 -9.025 22.031 1.00 90.62 88 ASP A CA 1
ATOM 682 C C . ASP A 1 88 ? 6.287 -10.043 21.501 1.00 90.62 88 ASP A C 1
ATOM 684 O O . ASP A 1 88 ? 5.825 -10.925 22.232 1.00 90.62 88 ASP A O 1
ATOM 688 N N . GLU A 1 89 ? 5.886 -9.943 20.230 1.00 91.69 89 GLU A N 1
ATOM 689 C CA . GLU A 1 89 ? 4.918 -10.876 19.649 1.00 91.69 89 GLU A CA 1
ATOM 690 C C . GLU A 1 89 ? 5.516 -12.248 19.334 1.00 91.69 89 GLU A C 1
ATOM 692 O O . GLU A 1 89 ? 6.671 -12.400 18.938 1.00 91.69 89 GLU A O 1
ATOM 697 N N . SER A 1 90 ? 4.682 -13.287 19.441 1.00 93.88 90 SER A N 1
ATOM 698 C CA . SER A 1 90 ? 5.091 -14.639 19.060 1.00 93.88 90 SER A CA 1
ATOM 699 C C . SER A 1 90 ? 5.426 -14.724 17.564 1.00 93.88 90 SER A C 1
ATOM 701 O O . SER A 1 90 ? 4.780 -14.086 16.729 1.00 93.88 90 SER A O 1
ATOM 703 N N . ILE A 1 91 ? 6.365 -15.603 17.191 1.00 93.44 91 ILE A N 1
ATOM 704 C CA . ILE A 1 91 ? 6.702 -15.878 15.779 1.00 93.44 91 ILE A CA 1
ATOM 705 C C . ILE A 1 91 ? 5.458 -16.272 14.969 1.00 93.44 91 ILE A C 1
ATOM 707 O O . ILE A 1 91 ? 5.322 -15.896 13.804 1.00 93.44 91 ILE A O 1
ATOM 711 N N . GLN A 1 92 ? 4.523 -17.003 15.582 1.00 92.12 92 GLN A N 1
ATOM 712 C CA . GLN A 1 92 ? 3.267 -17.380 14.941 1.00 92.12 92 GLN A CA 1
ATOM 713 C C . GLN A 1 92 ? 2.416 -16.151 14.593 1.00 92.12 92 GLN A C 1
ATOM 715 O O . GLN A 1 92 ? 1.946 -16.054 13.457 1.00 92.12 92 GLN A O 1
ATOM 720 N N . THR A 1 93 ? 2.264 -15.214 15.531 1.00 90.88 93 THR A N 1
ATOM 721 C CA . THR A 1 93 ? 1.537 -13.953 15.328 1.00 90.88 93 THR A CA 1
ATOM 722 C C . THR A 1 93 ? 2.220 -13.099 14.264 1.00 90.88 93 THR A C 1
ATOM 724 O O . THR A 1 93 ? 1.566 -12.667 13.317 1.00 90.88 93 THR A O 1
ATOM 727 N N . MET A 1 94 ? 3.546 -12.936 14.348 1.00 91.88 94 MET A N 1
ATOM 728 C CA . MET A 1 94 ? 4.328 -12.177 13.364 1.00 91.88 94 MET A CA 1
ATOM 729 C C . MET A 1 94 ? 4.143 -12.726 11.947 1.00 91.88 94 MET A C 1
ATOM 731 O O . MET A 1 94 ? 3.857 -11.974 11.015 1.00 91.88 94 MET A O 1
ATOM 735 N N . LYS A 1 95 ? 4.229 -14.054 11.781 1.00 93.50 95 LYS A N 1
ATOM 736 C CA . LYS A 1 95 ? 3.992 -14.732 10.499 1.00 93.50 95 LYS A CA 1
ATOM 737 C C . LYS A 1 95 ? 2.596 -14.427 9.950 1.00 93.50 95 LYS A C 1
ATOM 739 O O . LYS A 1 95 ? 2.455 -14.125 8.768 1.00 93.50 95 LYS A O 1
ATOM 744 N N . GLN A 1 96 ? 1.568 -14.522 10.792 1.00 92.38 96 GLN A N 1
ATOM 745 C CA . GLN A 1 96 ? 0.183 -14.274 10.389 1.00 92.38 96 GLN A CA 1
ATOM 746 C C . GLN A 1 96 ? -0.050 -12.807 10.004 1.00 92.38 96 GLN A C 1
ATOM 748 O O . GLN A 1 96 ? -0.672 -12.551 8.975 1.00 92.38 96 GLN A O 1
ATOM 753 N N . LYS A 1 97 ? 0.500 -11.855 10.770 1.00 92.81 97 LYS A N 1
ATOM 754 C CA . LYS A 1 97 ? 0.449 -10.419 10.454 1.00 92.81 97 LYS A CA 1
ATOM 755 C C . LYS A 1 97 ? 1.126 -10.098 9.125 1.00 92.81 97 LYS A C 1
ATOM 757 O O . LYS A 1 97 ? 0.540 -9.403 8.298 1.00 92.81 97 LYS A O 1
ATOM 762 N N . LEU A 1 98 ? 2.335 -10.621 8.900 1.00 92.12 98 LEU A N 1
ATOM 763 C CA . LEU A 1 98 ? 3.066 -10.424 7.644 1.00 92.12 98 LEU A CA 1
ATOM 764 C C . LEU A 1 98 ? 2.280 -10.960 6.452 1.00 92.12 98 LEU A C 1
ATOM 766 O O . LEU A 1 98 ? 2.080 -10.230 5.484 1.00 92.12 98 LEU A O 1
ATOM 770 N N . LEU A 1 99 ? 1.794 -12.201 6.545 1.00 92.19 99 LEU A N 1
ATOM 771 C CA . LEU A 1 99 ? 1.010 -12.816 5.478 1.00 92.19 99 LEU A CA 1
ATOM 772 C C . LEU A 1 99 ? -0.245 -11.994 5.170 1.00 92.19 99 LEU A C 1
ATOM 774 O O . LEU A 1 99 ? -0.492 -11.669 4.014 1.00 92.19 99 LEU A O 1
ATOM 778 N N . LEU A 1 100 ? -1.004 -11.610 6.199 1.00 91.19 100 LEU A N 1
ATOM 779 C CA . LEU A 1 100 ? -2.226 -10.830 6.027 1.00 91.19 100 LEU A CA 1
ATOM 780 C C . LEU A 1 100 ? -1.950 -9.476 5.352 1.00 91.19 100 LEU A C 1
ATOM 782 O O . LEU A 1 100 ? -2.672 -9.098 4.431 1.00 91.19 100 LEU A O 1
ATOM 786 N N . LYS A 1 101 ? -0.900 -8.764 5.779 1.00 90.19 101 LYS A N 1
ATOM 787 C CA . LYS A 1 101 ? -0.502 -7.477 5.187 1.00 90.19 101 LYS A CA 1
ATOM 788 C C . LYS A 1 101 ? -0.043 -7.616 3.738 1.00 90.19 101 LYS A C 1
ATOM 790 O O . LYS A 1 101 ? -0.414 -6.790 2.909 1.00 90.19 101 LYS A O 1
ATOM 795 N N . MET A 1 102 ? 0.753 -8.641 3.430 1.00 91.75 102 MET A N 1
ATOM 796 C CA . MET A 1 102 ? 1.218 -8.895 2.065 1.00 91.75 102 MET A CA 1
ATOM 797 C C . MET A 1 102 ? 0.048 -9.225 1.140 1.00 91.75 102 MET A C 1
ATOM 7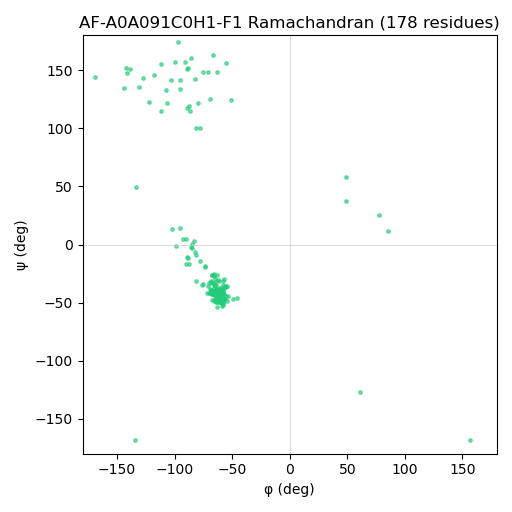99 O O . MET A 1 102 ? -0.066 -8.615 0.081 1.00 91.75 102 MET A O 1
ATOM 803 N N . THR A 1 103 ? -0.848 -10.125 1.551 1.00 91.94 103 THR A N 1
ATOM 804 C CA . THR A 1 103 ? -2.018 -10.502 0.749 1.00 91.94 103 THR A CA 1
ATOM 805 C C . THR A 1 103 ? -2.953 -9.315 0.521 1.00 91.94 103 THR A C 1
ATOM 807 O O . THR A 1 103 ? -3.313 -9.053 -0.622 1.00 91.94 103 THR A O 1
ATOM 810 N N . ASP A 1 104 ? -3.286 -8.538 1.561 1.00 89.88 104 ASP A N 1
ATOM 811 C CA . ASP A 1 104 ? -4.137 -7.347 1.398 1.00 89.88 104 ASP A CA 1
ATOM 812 C C . ASP A 1 104 ? -3.485 -6.293 0.490 1.00 89.88 104 ASP A C 1
ATOM 814 O O . ASP A 1 104 ? -4.164 -5.684 -0.337 1.00 89.88 104 ASP A O 1
ATOM 818 N N . GLY A 1 105 ? -2.166 -6.101 0.604 1.00 89.44 105 GLY A N 1
ATOM 819 C CA . GLY A 1 105 ? -1.413 -5.213 -0.278 1.00 89.44 105 GLY A CA 1
ATOM 820 C C . GLY A 1 105 ? -1.451 -5.664 -1.739 1.00 89.44 105 GLY A C 1
ATOM 821 O O . GLY A 1 105 ? -1.686 -4.843 -2.623 1.00 89.44 105 GLY A O 1
ATOM 822 N N . LEU A 1 106 ? -1.265 -6.961 -1.999 1.00 92.00 106 LEU A N 1
ATOM 823 C CA . LEU A 1 106 ? -1.325 -7.530 -3.347 1.00 92.00 106 LEU A CA 1
ATOM 824 C C . LEU A 1 106 ? -2.727 -7.414 -3.956 1.00 92.00 106 LEU A C 1
ATOM 826 O O . LEU A 1 106 ? -2.845 -6.955 -5.089 1.00 92.00 106 LEU A O 1
ATOM 830 N N . GLU A 1 107 ? -3.775 -7.759 -3.203 1.00 90.75 107 GLU A N 1
ATOM 831 C CA . GLU A 1 107 ? -5.170 -7.618 -3.644 1.00 90.75 107 GLU A CA 1
ATOM 832 C C . GLU A 1 107 ? -5.491 -6.165 -4.010 1.00 90.75 107 GLU A C 1
ATOM 834 O O . GLU A 1 107 ? -5.936 -5.890 -5.121 1.00 90.75 107 GLU A O 1
ATOM 839 N N . LYS A 1 108 ? -5.193 -5.215 -3.113 1.00 86.62 108 LYS A N 1
ATOM 840 C CA . LYS A 1 108 ? -5.466 -3.786 -3.338 1.00 86.62 108 LYS A CA 1
ATOM 841 C C . LYS A 1 108 ? -4.691 -3.211 -4.512 1.00 86.62 108 LYS A C 1
ATOM 843 O O . LYS A 1 108 ? -5.201 -2.342 -5.215 1.00 86.62 108 LYS A O 1
ATOM 848 N N . ASN A 1 109 ? -3.443 -3.634 -4.690 1.00 89.38 109 ASN A N 1
ATOM 849 C CA . ASN A 1 109 ? -2.645 -3.194 -5.826 1.00 89.38 109 ASN A CA 1
ATOM 850 C C . ASN A 1 109 ? -3.211 -3.760 -7.131 1.00 89.38 109 ASN A C 1
ATOM 852 O O . ASN A 1 109 ? -3.276 -3.024 -8.108 1.00 89.38 109 ASN A O 1
ATOM 856 N N . GLY A 1 110 ? -3.673 -5.015 -7.129 1.00 91.94 110 GLY A N 1
ATOM 857 C CA . GLY A 1 110 ? -4.359 -5.625 -8.267 1.00 91.94 110 GLY A CA 1
ATOM 858 C C . GLY A 1 110 ? -5.664 -4.913 -8.627 1.00 91.94 110 GLY A C 1
ATOM 859 O O . GLY A 1 110 ? -5.872 -4.594 -9.789 1.00 91.94 110 GLY A O 1
ATOM 860 N N . GLU A 1 111 ? -6.504 -4.587 -7.639 1.00 89.19 111 GLU A N 1
ATOM 861 C CA . GLU A 1 111 ? -7.769 -3.857 -7.844 1.00 89.19 111 GLU A CA 1
ATOM 862 C C . GLU A 1 111 ? -7.567 -2.450 -8.432 1.00 89.19 111 GLU A C 1
ATOM 864 O O . GLU A 1 111 ? -8.422 -1.953 -9.159 1.00 89.19 111 GLU A O 1
ATOM 869 N N . LYS A 1 112 ? -6.447 -1.791 -8.110 1.00 89.56 112 LYS A N 1
ATOM 870 C CA . LYS A 1 112 ? -6.115 -0.442 -8.600 1.00 89.56 112 LYS A CA 1
ATOM 871 C C . LYS A 1 112 ? -5.372 -0.429 -9.929 1.00 89.56 112 LYS A C 1
ATOM 873 O O . LYS A 1 112 ? -5.158 0.649 -10.481 1.00 89.56 112 LYS A O 1
ATOM 878 N N . LEU A 1 113 ? -4.893 -1.579 -10.392 1.00 92.62 113 LEU A N 1
ATOM 879 C CA . LEU A 1 113 ? -4.111 -1.653 -11.612 1.00 92.62 113 LEU A CA 1
ATOM 880 C C . LEU A 1 113 ? -5.056 -1.562 -12.812 1.00 92.62 113 LEU A C 1
ATOM 882 O O . LEU A 1 113 ? -5.707 -2.534 -13.183 1.00 92.62 113 LEU A O 1
ATOM 886 N N . GLU A 1 114 ? -5.135 -0.376 -13.407 1.00 95.12 114 GLU A N 1
ATOM 887 C CA . GLU A 1 114 ? -5.941 -0.136 -14.603 1.00 95.12 114 GLU A CA 1
ATOM 888 C C . GLU A 1 114 ? -5.319 -0.846 -15.810 1.00 95.12 114 GLU A C 1
ATOM 890 O O . GLU A 1 114 ? -4.149 -0.625 -16.140 1.00 95.12 114 GLU A O 1
ATOM 895 N N . VAL A 1 115 ? -6.106 -1.686 -16.487 1.00 95.69 115 VAL A N 1
ATOM 896 C CA . VAL A 1 115 ? -5.648 -2.463 -17.650 1.00 95.69 115 VAL A CA 1
ATOM 897 C C . VAL A 1 115 ? -5.147 -1.526 -18.747 1.00 95.69 115 VAL A C 1
ATOM 899 O O . VAL A 1 115 ? -4.063 -1.728 -19.287 1.00 95.69 115 VAL A O 1
ATOM 902 N N . GLU A 1 116 ? -5.861 -0.432 -18.996 1.00 96.94 116 GLU A N 1
ATOM 903 C CA . GLU A 1 116 ? -5.511 0.566 -20.004 1.00 96.94 116 GLU A CA 1
ATOM 904 C C . GLU A 1 116 ? -4.200 1.293 -19.666 1.00 96.94 116 GLU A C 1
ATOM 906 O O . GLU A 1 116 ? -3.453 1.699 -20.560 1.00 96.94 116 GLU A O 1
ATOM 911 N N . ALA A 1 117 ? -3.895 1.483 -18.378 1.00 95.50 117 ALA A N 1
ATOM 912 C CA . ALA A 1 117 ? -2.623 2.062 -17.953 1.00 95.50 117 ALA A CA 1
ATOM 913 C C . ALA A 1 117 ? -1.466 1.088 -18.210 1.00 95.50 117 ALA A C 1
ATOM 915 O O . ALA A 1 117 ? -0.416 1.500 -18.708 1.00 95.50 117 ALA A O 1
ATOM 916 N N . VAL A 1 118 ? -1.672 -0.203 -17.931 1.00 95.31 118 VAL A N 1
ATOM 917 C CA . VAL A 1 118 ? -0.694 -1.256 -18.237 1.00 95.31 118 VAL A CA 1
ATOM 918 C C . VAL A 1 118 ? -0.449 -1.337 -19.741 1.00 95.31 118 VAL A C 1
ATOM 920 O O . VAL A 1 118 ? 0.703 -1.321 -20.165 1.00 95.31 118 VAL A O 1
ATOM 923 N N . GLU A 1 119 ? -1.502 -1.346 -20.558 1.00 96.88 119 GLU A N 1
ATOM 924 C CA . GLU A 1 119 ? -1.386 -1.370 -22.020 1.00 96.88 119 GLU A CA 1
ATOM 925 C C . GLU A 1 119 ? -0.586 -0.177 -22.551 1.00 96.88 119 GLU A C 1
ATOM 927 O O . GLU A 1 119 ? 0.301 -0.360 -23.385 1.00 96.88 119 GLU A O 1
ATOM 932 N N . LYS A 1 120 ? -0.826 1.038 -22.042 1.00 95.12 120 LYS A N 1
ATOM 933 C CA . LYS A 1 120 ? -0.042 2.228 -22.421 1.00 95.12 120 LYS A CA 1
ATOM 934 C C . LYS A 1 120 ? 1.442 2.064 -22.102 1.00 95.12 120 LYS A C 1
ATOM 936 O O . LYS A 1 120 ? 2.283 2.405 -22.931 1.00 95.12 120 LYS A O 1
ATOM 941 N N . VAL A 1 121 ? 1.768 1.535 -20.921 1.00 93.19 121 VAL A N 1
ATOM 942 C CA . VAL A 1 121 ? 3.158 1.269 -20.521 1.00 93.19 121 VAL A CA 1
ATOM 943 C C . VAL A 1 121 ? 3.786 0.199 -21.415 1.00 93.19 121 VAL A C 1
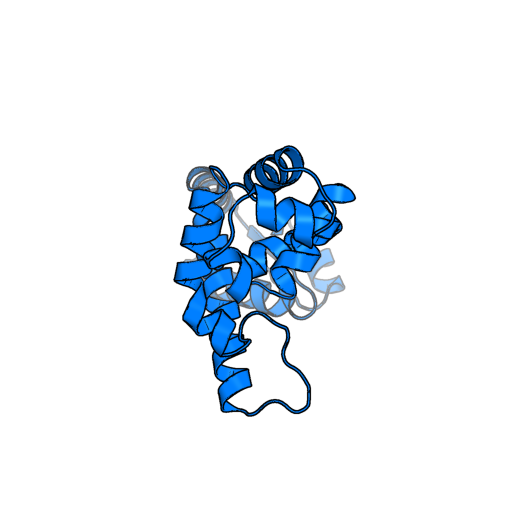ATOM 945 O O . VAL A 1 121 ? 4.927 0.366 -21.839 1.00 93.19 121 VAL A O 1
ATOM 948 N N . VAL A 1 122 ? 3.048 -0.858 -21.767 1.00 93.81 122 VAL A N 1
ATOM 949 C CA . VAL A 1 122 ? 3.520 -1.893 -22.701 1.00 93.81 122 VAL A CA 1
ATOM 950 C C . VAL A 1 122 ? 3.860 -1.288 -24.063 1.00 93.81 122 VAL A C 1
ATOM 952 O O . VAL A 1 122 ? 4.983 -1.470 -24.524 1.00 93.81 122 VAL A O 1
ATOM 955 N N . HIS A 1 123 ? 2.965 -0.496 -24.662 1.00 93.38 123 HIS A N 1
ATOM 956 C CA . HIS A 1 123 ? 3.227 0.162 -25.951 1.00 93.38 123 HIS A CA 1
ATOM 957 C C . HIS A 1 123 ? 4.469 1.066 -25.894 1.00 93.38 123 HIS A C 1
ATOM 959 O O . HIS A 1 123 ? 5.285 1.084 -26.817 1.00 93.38 123 HIS A O 1
ATOM 965 N N . LEU A 1 124 ? 4.651 1.783 -24.782 1.00 91.50 124 LEU A N 1
ATOM 966 C CA . LEU A 1 124 ? 5.818 2.633 -24.560 1.00 91.50 124 LEU A CA 1
ATOM 967 C C . LEU A 1 124 ? 7.120 1.824 -24.559 1.00 91.50 124 LEU A C 1
ATOM 969 O O . LEU A 1 124 ? 8.065 2.152 -25.275 1.00 91.50 124 LEU A O 1
ATOM 973 N N . LEU A 1 125 ? 7.134 0.732 -23.792 1.00 91.44 125 LEU A N 1
ATOM 974 C CA . LEU A 1 125 ? 8.260 -0.195 -23.670 1.00 91.44 125 LEU A CA 1
ATOM 975 C C . LEU A 1 125 ? 8.529 -0.965 -24.972 1.00 91.44 125 LEU A C 1
ATOM 977 O O . LEU A 1 125 ? 9.655 -1.403 -25.224 1.00 91.44 125 LEU A O 1
ATOM 981 N N . GLU A 1 126 ? 7.515 -1.148 -25.814 1.00 90.94 126 GLU A N 1
ATOM 982 C CA . GLU A 1 126 ? 7.665 -1.739 -27.140 1.00 90.94 126 GLU A CA 1
ATOM 983 C C . GLU A 1 126 ? 8.365 -0.806 -28.123 1.00 90.94 126 GLU A C 1
ATOM 985 O O . GLU A 1 126 ? 9.262 -1.263 -28.828 1.00 90.94 126 GLU A O 1
ATOM 990 N N . SER A 1 127 ? 8.014 0.481 -28.103 1.00 88.75 127 SER A N 1
ATOM 991 C CA . SER A 1 127 ? 8.524 1.499 -29.031 1.00 88.75 127 SER A CA 1
ATOM 992 C C . SER A 1 127 ? 9.903 2.085 -28.699 1.00 88.75 127 SER A C 1
ATOM 994 O O . SER A 1 127 ? 10.436 2.850 -29.498 1.00 88.75 127 SER A O 1
ATOM 996 N N . THR A 1 128 ? 10.464 1.781 -27.525 1.00 88.81 128 THR A N 1
ATOM 997 C CA . THR A 1 128 ? 11.725 2.379 -27.056 1.00 88.81 128 THR A CA 1
ATOM 998 C C . THR A 1 128 ? 12.935 1.505 -27.381 1.00 88.81 128 THR A C 1
ATOM 1000 O O . THR A 1 128 ? 12.886 0.280 -27.233 1.00 88.81 128 THR A O 1
ATOM 1003 N N . ASP A 1 129 ? 14.046 2.141 -27.754 1.00 88.75 129 ASP A N 1
ATOM 1004 C CA . ASP A 1 129 ? 15.298 1.452 -28.097 1.00 88.75 129 ASP A CA 1
ATOM 1005 C C . ASP A 1 129 ? 16.108 1.078 -26.852 1.00 88.75 129 ASP A C 1
ATOM 1007 O O . ASP A 1 129 ? 16.823 0.071 -26.825 1.00 88.75 129 ASP A O 1
ATOM 1011 N N . SER A 1 130 ? 16.004 1.892 -25.802 1.00 91.31 130 SER A N 1
ATOM 1012 C CA . SER A 1 130 ? 16.608 1.630 -24.500 1.00 91.31 130 SER A CA 1
ATOM 1013 C C . SER A 1 130 ? 15.668 2.009 -23.357 1.00 91.31 130 SER A C 1
ATOM 1015 O O . SER A 1 130 ? 14.804 2.881 -23.477 1.00 91.31 130 SER A O 1
ATOM 1017 N N . ILE A 1 131 ? 15.822 1.303 -22.239 1.00 93.62 131 ILE A N 1
ATOM 1018 C CA . ILE A 1 131 ? 15.084 1.528 -21.000 1.00 93.62 131 ILE A CA 1
ATOM 1019 C C . ILE A 1 131 ? 16.102 1.793 -19.900 1.00 93.62 131 ILE A C 1
ATOM 1021 O O . ILE A 1 131 ? 16.957 0.951 -19.640 1.00 93.62 131 ILE A O 1
ATOM 1025 N N . PHE A 1 132 ? 16.006 2.931 -19.230 1.00 93.50 132 PHE A N 1
ATOM 1026 C CA . PHE A 1 132 ? 16.758 3.183 -18.008 1.00 93.50 132 PHE A CA 1
ATOM 1027 C C . PHE A 1 132 ? 15.876 2.848 -16.817 1.00 93.50 132 PHE A C 1
ATOM 1029 O O . PHE A 1 132 ? 14.722 3.265 -16.783 1.00 93.50 132 PHE A O 1
ATOM 1036 N N . THR A 1 133 ? 16.412 2.119 -15.841 1.00 93.06 133 THR A N 1
ATOM 1037 C CA . THR A 1 133 ? 15.711 1.900 -14.574 1.00 93.06 133 THR A CA 1
ATOM 1038 C C . THR A 1 133 ? 16.574 2.267 -13.381 1.00 93.06 133 THR A C 1
ATOM 1040 O O . THR A 1 133 ? 17.794 2.067 -13.393 1.00 93.06 133 THR A O 1
ATOM 1043 N N . TYR A 1 134 ? 15.945 2.837 -12.354 1.00 91.19 134 TYR A N 1
ATOM 1044 C CA . TYR A 1 134 ? 16.638 3.317 -11.167 1.00 91.19 134 TYR A CA 1
ATOM 1045 C C . TYR A 1 134 ? 15.873 3.059 -9.875 1.00 91.19 134 TYR A C 1
ATOM 1047 O O . TYR A 1 134 ? 14.652 3.140 -9.799 1.00 91.19 134 TYR A O 1
ATOM 1055 N N . GLY A 1 135 ? 16.626 2.836 -8.804 1.00 90.50 135 GLY A N 1
ATOM 1056 C CA . GLY A 1 135 ? 16.078 2.815 -7.462 1.00 90.50 135 GLY A CA 1
ATOM 1057 C C . GLY A 1 135 ? 17.179 2.797 -6.413 1.00 90.50 135 GLY A C 1
ATOM 1058 O O . GLY A 1 135 ? 18.213 2.156 -6.591 1.00 90.50 135 GLY A O 1
ATOM 1059 N N . ILE A 1 136 ? 16.937 3.479 -5.295 1.00 89.38 136 ILE A N 1
ATOM 1060 C CA . ILE A 1 136 ? 17.825 3.474 -4.126 1.00 89.38 136 ILE A CA 1
ATOM 1061 C C . ILE A 1 136 ? 17.216 2.577 -3.046 1.00 89.38 136 ILE A C 1
ATOM 1063 O O . ILE A 1 136 ? 16.001 2.573 -2.838 1.00 89.38 136 ILE A O 1
ATOM 1067 N N . GLY A 1 137 ? 18.057 1.819 -2.340 1.00 90.31 137 GLY A N 1
ATOM 1068 C CA . GLY A 1 137 ? 17.624 0.971 -1.229 1.00 90.31 137 GLY A CA 1
ATOM 1069 C C . GLY A 1 137 ? 16.628 -0.097 -1.682 1.00 90.31 137 GLY A C 1
ATOM 1070 O O . GLY A 1 137 ? 16.894 -0.824 -2.638 1.00 90.31 137 GLY A O 1
ATOM 1071 N N . ALA A 1 138 ? 15.470 -0.177 -1.019 1.00 93.12 138 ALA A N 1
ATOM 1072 C CA . ALA A 1 138 ? 14.426 -1.148 -1.355 1.00 93.12 138 ALA A CA 1
ATOM 1073 C C . ALA A 1 138 ? 13.919 -0.999 -2.802 1.00 93.12 138 ALA A C 1
ATOM 1075 O O . ALA A 1 138 ? 13.727 -2.002 -3.486 1.00 93.12 138 ALA A O 1
ATOM 1076 N N . SER A 1 139 ? 13.792 0.232 -3.309 1.00 93.38 139 SER A N 1
ATOM 1077 C CA . SER A 1 139 ? 13.415 0.470 -4.710 1.00 93.38 139 SER A CA 1
ATOM 1078 C C . SER A 1 139 ? 14.483 -0.022 -5.686 1.00 93.38 139 SER A C 1
ATOM 1080 O O . SER A 1 139 ? 14.163 -0.411 -6.804 1.00 93.38 139 SER A O 1
ATOM 1082 N N . GLY A 1 140 ? 15.750 -0.063 -5.262 1.00 94.00 140 GLY A N 1
ATOM 1083 C CA . GLY A 1 140 ? 16.839 -0.615 -6.064 1.00 94.00 140 GLY A CA 1
ATOM 1084 C C . GLY A 1 140 ? 16.695 -2.114 -6.319 1.00 94.00 140 GLY A C 1
ATOM 1085 O O . GLY A 1 140 ? 17.113 -2.570 -7.376 1.00 94.00 140 GLY A O 1
ATOM 1086 N N . ILE A 1 141 ? 16.072 -2.860 -5.398 1.00 95.06 141 ILE A N 1
ATOM 1087 C CA . ILE A 1 141 ? 15.766 -4.291 -5.569 1.00 95.06 141 ILE A CA 1
ATOM 1088 C C . ILE A 1 141 ? 14.698 -4.475 -6.654 1.00 95.06 141 ILE A C 1
ATOM 1090 O O . ILE A 1 141 ? 14.816 -5.363 -7.491 1.00 95.06 141 ILE A O 1
ATOM 1094 N N . VAL A 1 142 ? 13.679 -3.610 -6.667 1.00 95.56 142 VAL A N 1
ATOM 1095 C CA . VAL A 1 142 ? 12.611 -3.633 -7.680 1.00 95.56 142 VAL A CA 1
ATOM 1096 C C . VAL A 1 142 ? 13.153 -3.254 -9.062 1.00 95.56 142 VAL A C 1
ATOM 1098 O O . VAL A 1 142 ? 12.828 -3.916 -10.041 1.00 95.56 142 VAL A O 1
ATOM 1101 N N . ALA A 1 143 ? 14.017 -2.237 -9.144 1.00 95.00 143 ALA A N 1
ATOM 1102 C CA . ALA A 1 143 ? 14.668 -1.835 -10.392 1.00 95.00 143 ALA A CA 1
ATOM 1103 C C . ALA A 1 143 ? 15.609 -2.926 -10.951 1.00 95.00 143 ALA A C 1
ATOM 1105 O O . ALA A 1 143 ? 15.643 -3.157 -12.158 1.00 95.00 143 ALA A O 1
ATOM 1106 N N . ASP A 1 144 ? 16.330 -3.641 -10.080 1.00 94.81 144 ASP A N 1
ATOM 1107 C CA . ASP A 1 144 ? 17.166 -4.793 -10.459 1.00 94.81 144 ASP A CA 1
ATOM 1108 C C . ASP A 1 144 ? 16.305 -5.943 -11.019 1.00 94.81 144 ASP A C 1
ATOM 1110 O O . ASP A 1 144 ? 16.557 -6.453 -12.110 1.00 94.81 144 ASP A O 1
ATOM 1114 N N . ASP A 1 145 ? 15.215 -6.291 -10.326 1.00 96.56 145 ASP A N 1
ATOM 1115 C CA . ASP A 1 145 ? 14.246 -7.297 -10.782 1.00 96.56 145 ASP A CA 1
ATOM 1116 C C . ASP A 1 145 ? 13.597 -6.916 -12.128 1.00 96.56 145 ASP A C 1
ATOM 1118 O O . ASP A 1 145 ? 13.472 -7.763 -13.020 1.00 96.56 145 ASP A O 1
ATOM 1122 N N . PHE A 1 146 ? 13.254 -5.637 -12.319 1.00 95.62 146 PHE A N 1
ATOM 1123 C CA . PHE A 1 146 ? 12.796 -5.107 -13.603 1.00 95.62 146 PHE A CA 1
ATOM 1124 C C . PHE A 1 146 ? 13.859 -5.326 -14.686 1.00 95.62 146 PHE A C 1
ATOM 1126 O O . PHE A 1 146 ? 13.574 -5.944 -15.713 1.00 95.62 146 PHE A O 1
ATOM 1133 N N . ALA A 1 147 ? 15.101 -4.892 -14.454 1.00 95.56 147 ALA A N 1
ATOM 1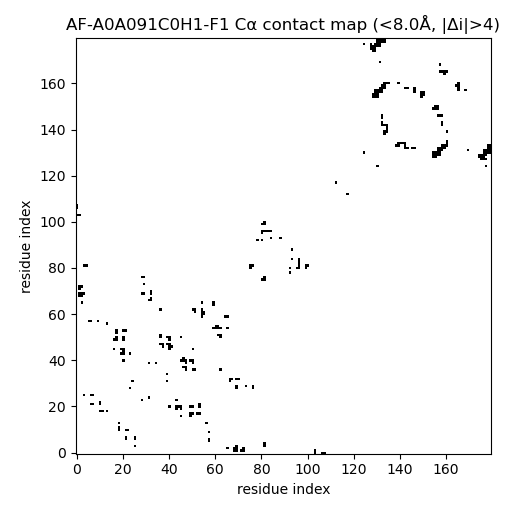134 C CA . ALA A 1 147 ? 16.177 -5.047 -15.426 1.00 95.56 147 ALA A CA 1
ATOM 1135 C C . ALA A 1 147 ? 16.374 -6.514 -15.829 1.00 95.56 147 ALA A C 1
ATOM 1137 O O . ALA A 1 147 ? 16.389 -6.825 -17.019 1.00 95.56 147 ALA A O 1
ATOM 1138 N N . GLN A 1 148 ? 16.423 -7.434 -14.863 1.00 96.06 148 GLN A N 1
ATOM 1139 C CA . GLN A 1 148 ? 16.582 -8.866 -15.128 1.00 96.06 148 GLN A CA 1
ATOM 1140 C C . GLN A 1 148 ? 15.443 -9.440 -15.983 1.00 96.06 148 GLN A C 1
ATOM 1142 O O . GLN A 1 148 ? 15.689 -10.181 -16.940 1.00 96.06 148 GLN A O 1
ATOM 1147 N N . LYS A 1 149 ? 14.187 -9.097 -15.672 1.00 96.38 149 LYS A N 1
ATOM 1148 C CA . LYS A 1 149 ? 13.016 -9.602 -16.405 1.00 96.38 149 LYS A CA 1
ATOM 1149 C C . LYS A 1 149 ? 12.956 -9.071 -17.833 1.00 96.38 149 LYS A C 1
ATOM 1151 O O . LYS A 1 149 ? 12.684 -9.845 -18.751 1.00 96.38 149 LYS A O 1
ATOM 1156 N N . PHE A 1 150 ? 13.233 -7.784 -18.022 1.00 94.81 150 PHE A N 1
ATOM 1157 C CA . PHE A 1 150 ? 13.140 -7.134 -19.326 1.00 94.81 150 PHE A CA 1
ATOM 1158 C C . PHE A 1 150 ? 14.327 -7.479 -20.240 1.00 94.81 150 PHE A C 1
ATOM 1160 O O . PHE A 1 150 ? 14.127 -7.717 -21.432 1.00 94.81 150 PHE A O 1
ATOM 1167 N N . LEU A 1 151 ? 15.534 -7.649 -19.684 1.00 94.44 151 LEU A N 1
ATOM 1168 C CA . LEU A 1 151 ? 16.676 -8.203 -20.423 1.00 94.44 151 LEU A CA 1
ATOM 1169 C C . LEU A 1 151 ? 16.367 -9.605 -20.973 1.00 94.44 151 LEU A C 1
ATOM 1171 O O . LEU A 1 151 ? 16.694 -9.907 -22.120 1.00 94.44 151 LEU A O 1
ATOM 1175 N N . ARG A 1 152 ? 15.678 -10.457 -20.199 1.00 95.38 152 ARG A N 1
ATOM 1176 C CA . ARG A 1 152 ? 15.331 -11.830 -20.613 1.00 95.38 152 ARG A CA 1
ATOM 1177 C C . ARG A 1 152 ? 14.353 -11.896 -21.792 1.00 95.38 152 ARG A C 1
ATOM 1179 O O . ARG A 1 152 ? 14.359 -12.889 -22.512 1.00 95.38 152 ARG A O 1
ATOM 1186 N N . ILE A 1 153 ? 13.537 -10.863 -22.000 1.00 93.75 153 ILE A N 1
ATOM 1187 C CA . ILE A 1 153 ? 12.629 -10.758 -23.158 1.00 93.75 153 ILE A CA 1
ATOM 1188 C C . ILE A 1 153 ? 13.238 -9.946 -24.315 1.00 93.75 153 ILE A C 1
ATOM 1190 O O . ILE A 1 153 ? 12.527 -9.555 -25.236 1.00 93.75 153 ILE A O 1
ATOM 1194 N N . GLY A 1 154 ? 14.551 -9.689 -24.276 1.00 92.38 154 GLY A N 1
ATOM 1195 C CA . GLY A 1 154 ? 15.293 -9.051 -25.364 1.00 92.38 154 GLY A CA 1
ATOM 1196 C C . GLY A 1 154 ? 15.267 -7.522 -25.360 1.00 92.38 154 GLY A C 1
ATOM 1197 O O . GLY A 1 154 ? 15.687 -6.914 -26.342 1.00 92.38 154 GLY A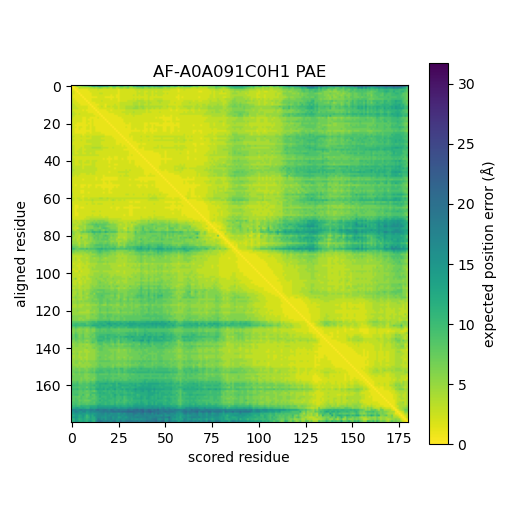 O 1
ATOM 1198 N N . LYS A 1 155 ? 14.798 -6.877 -24.284 1.00 93.75 155 LYS A N 1
ATOM 1199 C CA . LYS A 1 155 ? 14.846 -5.414 -24.164 1.00 93.75 155 LYS A CA 1
ATOM 1200 C C . LYS A 1 155 ? 16.213 -4.948 -23.679 1.00 93.75 155 LYS A C 1
ATOM 1202 O O . LYS A 1 155 ? 16.819 -5.567 -22.808 1.00 93.75 155 LYS A O 1
ATOM 1207 N N . LYS A 1 156 ? 16.685 -3.816 -24.204 1.00 93.75 156 LYS A N 1
ATOM 1208 C CA . LYS A 1 156 ? 17.919 -3.170 -23.746 1.00 93.75 156 LYS A CA 1
ATOM 1209 C C . LYS A 1 156 ? 17.626 -2.344 -22.496 1.00 93.75 156 LYS A C 1
ATOM 1211 O O . LYS A 1 156 ? 17.121 -1.228 -22.599 1.00 93.75 156 LYS A O 1
ATOM 1216 N N . VAL A 1 157 ? 17.955 -2.890 -21.328 1.00 94.69 157 VAL A N 1
ATOM 1217 C CA . VAL A 1 157 ? 17.788 -2.195 -20.045 1.00 94.69 157 VAL A CA 1
ATOM 1218 C C . VAL A 1 157 ? 19.136 -1.771 -19.481 1.00 94.69 157 VAL A C 1
ATOM 1220 O O . VAL A 1 157 ? 20.075 -2.563 -19.430 1.00 94.69 157 VAL A O 1
ATOM 1223 N N . ILE A 1 158 ? 19.219 -0.520 -19.043 1.00 93.56 158 ILE A N 1
ATOM 1224 C CA . ILE A 1 158 ? 20.380 0.081 -18.400 1.00 93.56 158 ILE A CA 1
ATOM 1225 C C . ILE A 1 158 ? 20.002 0.350 -16.947 1.00 93.56 158 ILE A C 1
ATOM 1227 O O . ILE A 1 158 ? 19.116 1.149 -16.646 1.00 93.56 158 ILE A O 1
ATOM 1231 N N . TYR A 1 159 ? 20.686 -0.343 -16.047 1.00 93.38 159 TYR A N 1
ATOM 1232 C CA . TYR A 1 159 ? 20.506 -0.242 -14.607 1.00 93.38 159 TYR A CA 1
ATOM 1233 C C . TYR A 1 159 ? 21.870 -0.065 -13.951 1.00 93.38 159 TYR A C 1
ATOM 1235 O O . TYR A 1 159 ? 22.824 -0.769 -14.283 1.00 93.38 159 TYR A O 1
ATOM 1243 N N . SER A 1 160 ? 21.959 0.863 -13.003 1.00 90.56 160 SER A N 1
ATOM 1244 C CA . SER A 1 160 ? 23.142 1.031 -12.167 1.00 90.56 160 SER A CA 1
ATOM 1245 C C . SER A 1 160 ? 22.730 1.433 -10.757 1.00 90.56 160 SER A C 1
ATOM 1247 O O . SER A 1 160 ? 21.909 2.330 -10.566 1.00 90.56 160 SER A O 1
ATOM 1249 N N . LYS A 1 161 ? 23.345 0.779 -9.766 1.00 88.81 161 LYS A N 1
ATOM 1250 C CA . LYS A 1 161 ? 23.262 1.175 -8.350 1.00 88.81 161 LYS A CA 1
ATOM 1251 C C . LYS A 1 161 ? 24.091 2.429 -8.061 1.00 88.81 161 LYS A C 1
ATOM 1253 O O . LYS A 1 161 ? 23.858 3.098 -7.061 1.00 88.81 161 LYS A O 1
ATOM 1258 N N . ASP A 1 162 ? 25.045 2.742 -8.936 1.00 89.81 162 ASP A N 1
ATOM 1259 C CA . ASP A 1 162 ? 25.823 3.972 -8.904 1.00 89.81 162 ASP A CA 1
ATOM 1260 C C . ASP A 1 162 ? 25.104 5.061 -9.714 1.00 89.81 162 ASP A C 1
ATOM 1262 O O . ASP A 1 162 ? 24.915 4.936 -10.932 1.00 89.81 162 ASP A O 1
ATOM 1266 N N . TYR A 1 163 ? 24.713 6.130 -9.022 1.00 86.25 163 TYR A N 1
ATOM 1267 C CA . TYR A 1 163 ? 24.014 7.270 -9.605 1.00 86.25 163 TYR A CA 1
ATOM 1268 C C . TYR A 1 163 ? 24.869 8.041 -10.623 1.00 86.25 163 TYR A C 1
ATOM 1270 O O . TYR A 1 163 ? 24.336 8.508 -11.630 1.00 86.25 163 TYR A O 1
ATOM 1278 N N . HIS A 1 164 ? 26.184 8.154 -10.420 1.00 90.19 164 HIS A N 1
ATOM 1279 C CA . HIS A 1 164 ? 27.075 8.837 -11.361 1.00 90.19 164 HIS A CA 1
ATOM 1280 C C . HIS A 1 164 ? 27.186 8.067 -12.674 1.00 90.19 164 HIS A C 1
ATOM 1282 O O . HIS A 1 164 ? 27.117 8.662 -13.751 1.00 90.19 164 HIS A O 1
ATOM 1288 N N . LEU A 1 165 ? 27.292 6.740 -12.603 1.00 91.62 165 LEU A N 1
ATOM 1289 C CA . LEU A 1 165 ? 27.303 5.908 -13.805 1.00 91.62 165 LEU A CA 1
ATOM 1290 C C . LEU A 1 165 ? 25.958 5.945 -14.530 1.00 91.62 165 LEU A C 1
ATOM 1292 O O . LEU A 1 165 ? 25.937 6.084 -15.752 1.00 91.62 165 LEU A O 1
ATOM 1296 N N . LEU A 1 166 ? 24.840 5.879 -13.796 1.00 90.81 166 LEU A N 1
ATOM 1297 C CA . LEU A 1 166 ? 23.518 5.941 -14.416 1.00 90.81 166 LEU A CA 1
ATOM 1298 C C . LEU A 1 166 ? 23.291 7.281 -15.121 1.00 90.81 166 LEU A C 1
ATOM 1300 O O . LEU A 1 166 ? 22.875 7.308 -16.274 1.00 90.81 166 LEU A O 1
ATOM 1304 N N . THR A 1 167 ? 23.570 8.391 -14.437 1.00 89.50 167 THR A N 1
ATOM 1305 C CA . THR A 1 167 ? 23.392 9.737 -15.001 1.00 89.50 167 THR A CA 1
ATOM 1306 C C . THR A 1 167 ? 24.276 9.965 -16.215 1.00 89.50 167 THR A C 1
ATOM 1308 O O . THR A 1 167 ? 23.794 10.484 -17.218 1.00 89.50 167 THR A O 1
ATOM 1311 N N . THR A 1 168 ? 25.530 9.512 -16.167 1.00 93.00 168 THR A N 1
ATOM 1312 C CA . THR A 1 168 ? 26.419 9.542 -17.334 1.00 93.00 168 THR A CA 1
ATOM 1313 C C . THR A 1 168 ? 25.802 8.759 -18.491 1.00 93.00 168 THR A C 1
ATOM 1315 O O . THR A 1 168 ? 25.666 9.308 -19.578 1.00 93.00 168 THR A O 1
ATOM 1318 N N .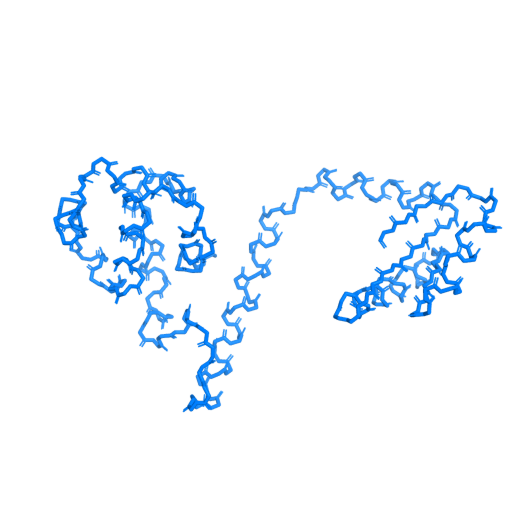 ALA A 1 169 ? 25.345 7.525 -18.250 1.00 90.69 169 ALA A N 1
ATOM 1319 C CA . ALA A 1 169 ? 24.742 6.681 -19.279 1.00 90.69 169 ALA A CA 1
ATOM 1320 C C . ALA A 1 169 ? 23.467 7.287 -19.890 1.00 90.69 169 ALA A C 1
ATOM 1322 O O . ALA A 1 169 ? 23.260 7.159 -21.095 1.00 90.69 169 ALA A O 1
ATOM 1323 N N . ILE A 1 170 ? 22.635 7.957 -19.082 1.00 90.19 170 ILE A N 1
ATOM 1324 C CA . ILE A 1 170 ? 21.442 8.677 -19.556 1.00 90.19 170 ILE A CA 1
ATOM 1325 C C . ILE A 1 170 ? 21.851 9.831 -20.475 1.00 90.19 170 ILE A C 1
ATOM 1327 O O . ILE A 1 170 ? 21.319 9.955 -21.573 1.00 90.19 170 ILE A O 1
ATOM 1331 N N . VAL A 1 171 ? 22.804 10.665 -20.047 1.00 90.56 171 VAL A N 1
ATOM 1332 C CA . VAL A 1 171 ? 23.221 11.864 -20.796 1.00 90.56 171 VAL A CA 1
ATOM 1333 C C . VAL A 1 171 ? 23.932 11.505 -22.103 1.00 90.56 171 VAL A C 1
ATOM 1335 O O . VAL A 1 171 ? 23.794 12.226 -23.085 1.00 90.56 171 VAL A O 1
ATOM 1338 N N . THR A 1 172 ? 24.674 10.397 -22.142 1.00 91.31 172 THR A N 1
ATOM 1339 C CA . THR A 1 172 ? 25.392 9.955 -23.348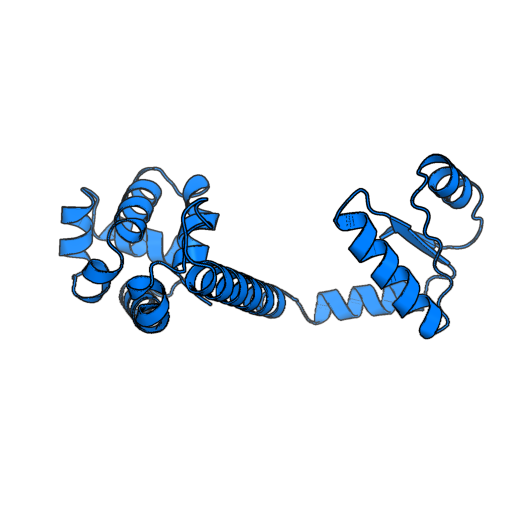 1.00 91.31 172 THR A CA 1
ATOM 1340 C C . THR A 1 172 ? 24.543 9.114 -24.303 1.00 91.31 172 THR A C 1
ATOM 1342 O O . THR A 1 172 ? 25.054 8.658 -25.322 1.00 91.31 172 THR A O 1
ATOM 1345 N N . ASN A 1 173 ? 23.282 8.823 -23.975 1.00 88.12 173 ASN A N 1
ATOM 1346 C CA . ASN A 1 173 ? 22.435 7.970 -24.802 1.00 88.12 173 ASN A CA 1
ATOM 1347 C C . ASN A 1 173 ? 21.722 8.782 -25.891 1.00 88.12 173 ASN A C 1
ATOM 1349 O O . ASN A 1 173 ? 20.857 9.603 -25.605 1.00 88.12 173 ASN A O 1
ATOM 1353 N N . GLU A 1 174 ? 22.066 8.499 -27.147 1.00 82.06 174 GLU A N 1
ATOM 1354 C CA . GLU A 1 174 ? 21.561 9.216 -28.328 1.00 82.06 174 GLU A CA 1
ATOM 1355 C C . GLU A 1 174 ? 20.255 8.629 -28.903 1.00 82.06 174 GLU A C 1
ATOM 1357 O O . GLU A 1 174 ? 19.621 9.246 -29.756 1.00 82.06 174 GLU A O 1
ATOM 1362 N N . ALA A 1 175 ? 19.837 7.443 -28.443 1.00 79.81 175 ALA A N 1
ATOM 1363 C CA . ALA A 1 175 ? 18.614 6.773 -28.894 1.00 79.81 175 ALA A CA 1
ATOM 1364 C C . ALA A 1 175 ? 17.385 7.183 -28.053 1.00 79.81 175 ALA A C 1
ATOM 1366 O O . ALA A 1 175 ? 17.542 7.464 -26.862 1.00 79.81 175 ALA A O 1
ATOM 1367 N N . PRO A 1 176 ? 16.157 7.168 -28.607 1.00 76.50 176 PRO A N 1
ATOM 1368 C CA . PRO A 1 176 ? 14.932 7.341 -27.829 1.00 76.50 176 PRO A CA 1
ATOM 1369 C C . PRO A 1 176 ? 14.889 6.393 -26.626 1.00 76.50 176 PRO A C 1
ATOM 1371 O O . PRO A 1 176 ? 15.027 5.175 -26.768 1.00 76.50 176 PRO A O 1
ATOM 1374 N N . ALA A 1 177 ? 14.712 6.967 -25.439 1.00 80.88 177 ALA A N 1
ATOM 1375 C CA . ALA A 1 177 ? 14.746 6.229 -24.190 1.00 80.88 177 ALA A CA 1
ATOM 1376 C C . ALA A 1 177 ? 13.705 6.739 -23.200 1.00 80.88 177 ALA A C 1
ATOM 1378 O O . ALA A 1 177 ? 13.368 7.924 -23.176 1.00 80.88 177 ALA A O 1
ATOM 1379 N N . TRP A 1 178 ? 13.266 5.834 -22.332 1.00 78.38 178 TRP A N 1
ATOM 1380 C CA . TRP A 1 178 ? 12.428 6.143 -21.180 1.00 78.38 178 TRP A CA 1
ATOM 1381 C C . TRP A 1 178 ? 13.149 5.787 -19.887 1.00 78.38 178 TRP A C 1
ATOM 1383 O O . TRP A 1 178 ? 13.905 4.814 -19.831 1.00 78.38 178 TRP A O 1
ATOM 1393 N N . VAL A 1 179 ? 12.900 6.586 -18.851 1.00 76.88 179 VAL A N 1
ATOM 1394 C CA . VAL A 1 179 ? 13.399 6.354 -17.494 1.00 76.88 179 VAL A CA 1
ATOM 1395 C C . VAL A 1 179 ? 12.226 5.899 -16.632 1.00 76.88 179 VAL A C 1
ATOM 1397 O O . VAL A 1 179 ? 11.232 6.621 -16.536 1.00 76.88 179 VAL A O 1
ATOM 1400 N N . PHE A 1 180 ? 12.355 4.715 -16.034 1.00 71.81 180 PHE A N 1
ATOM 1401 C CA . PHE A 1 180 ? 11.380 4.112 -15.123 1.00 71.81 180 PHE A CA 1
ATOM 1402 C C . PHE A 1 180 ? 11.937 3.972 -13.705 1.00 71.81 180 PHE A C 1
ATOM 1404 O O . PHE A 1 180 ? 13.091 3.502 -13.542 1.00 71.81 180 PHE A O 1
#

Foldseek 3Di:
DQLLLLLVVCLVVDDPQLNLLSVVCNVCVVVLLVDDLCRSCVVSVHHSVSQQVNCVVSVHPGSVRSSVSSVVCVVCVVLVLSDDDDPPDDPVSVVSNVVVVVVVVVVVVVVPDDPVVVVVVVVVQVPFQEEEEDDADPSLVVSVVVQVVCVVVVHHYDYDNDPVVSVVCVVPDPTGYDYD

Solvent-accessible surface area (backbone atoms only — not comparable to full-atom values): 10166 Å² total; per-residue (Å²): 123,55,51,64,54,53,47,62,74,44,36,86,78,42,57,73,67,39,27,47,41,49,52,47,42,72,78,40,51,78,57,53,60,78,49,51,62,60,57,48,13,59,78,45,73,55,45,50,69,45,49,44,50,39,22,46,77,72,74,36,93,24,64,68,51,51,32,50,40,48,57,76,34,40,73,41,58,78,66,60,35,78,56,82,86,59,96,86,59,53,70,68,56,48,52,50,24,51,50,51,53,51,52,39,50,52,50,53,52,56,77,67,56,52,66,70,58,51,52,53,50,50,54,51,64,67,76,38,72,35,36,39,36,58,36,69,73,77,48,26,54,54,30,49,52,49,39,57,57,41,42,74,75,73,43,52,57,48,72,45,91,47,64,69,61,38,52,51,55,59,75,72,50,88,62,62,65,50,80,85

Secondary structure (DSSP, 8-state):
--HHHHHHHHGGGS-HHHHHHHHHHHHSHHHHHH--HHHHHHHTTS-HHHHHHHHHHTT-SSHHHHHHHHHHTHHHHHTTTTSPPPTT--HHHHHHHHHHHHHHHHHHHHHH--HHHHHHHHHHHHH-SEEEE--STHHHHHHHHHHHHHHHTT--EEE-SSHHHHHHHHHT--S-EEE-

Organism: NCBI:txid1302649

Mean predicted aligned error: 5.73 Å

Nearest PDB structures (foldseek):
  8k3b-assembly1_A  TM=5.122E-01  e=1.106E-10  Pseudomonas aeruginosa
  2o3f-assembly2_B  TM=9.727E-01  e=1.636E-06  Bacillus subtilis
  4ivn-assembly1_B  TM=4.868E-01  e=5.633E-08  Vibrio vulnificus YJ016
  3iwf-assembly2_A  TM=9.458E-01  e=3.394E-05  Staphylococcus epidermidis ATCC 12228
  3iwf-assembly3_B  TM=8.487E-01  e=2.422E-04  Staphylococcus epidermidis ATCC 12228

Radius of gyration: 22.58 Å; Cα contacts (8 Å, |Δi|>4): 179; chains: 1; bounding box: 54×33×51 Å